Protein AF-A0A4S8X764-F1 (afdb_monomer_lite)

Foldseek 3Di:
DDDDLDADPDDDDDPPDDDDDDDDDDDDDDDDDDDDDDDDDDDDDDDDDDDDDDDDDDDDDDDDDDDPDDDDPPPCPPDPDLPFDDQPNDTDRPQFWDFADAPVGGDTAGQALQRHFYDAQSHTHHPQFWDHPRHDTDGFAWCQWAKWWWAKDHVVDPLHRFTWEDAPQFIFRHDFFAADDDVVNPDPQVVAQRGFMDTGFWFTLAQAVVGKTWFAAPLFTIGIDDGPDPDDPRGDGGTAAIHGDQHFGAGHVRFFKKWAFDQPVPHPHTTTTIGGPDPPHDDDPRITTITIGIGGDPDRHNGNDTD

InterPro domains:
  IPR018909 Endo-1,3(4)-beta-glucanase 1, carbohydrate binding [PF10645] (86-136)
  IPR052820 PhiA domain-containing protein [PTHR42047] (107-307)

Structure (mmCIF, N/CA/C/O backbone):
data_AF-A0A4S8X764-F1
#
_entry.id   AF-A0A4S8X764-F1
#
loop_
_atom_site.group_PDB
_atom_site.id
_atom_site.type_symbol
_atom_site.label_atom_id
_atom_site.label_alt_id
_atom_site.label_comp_id
_atom_site.label_asym_id
_atom_site.label_entity_id
_atom_site.label_seq_id
_atom_site.pdbx_PDB_ins_code
_atom_site.Cartn_x
_atom_site.Cartn_y
_atom_site.Cartn_z
_atom_site.occupancy
_atom_site.B_iso_or_equiv
_atom_site.auth_seq_id
_atom_site.auth_comp_id
_atom_site.auth_asym_id
_atom_site.auth_atom_id
_atom_site.pdbx_PDB_model_num
ATOM 1 N N . MET A 1 1 ? -23.593 -7.580 34.121 1.00 33.16 1 MET A N 1
ATOM 2 C CA . MET A 1 1 ? -23.385 -8.743 33.229 1.00 33.16 1 MET A CA 1
ATOM 3 C C . MET A 1 1 ? -22.326 -8.365 32.205 1.00 33.16 1 MET A C 1
ATOM 5 O O . MET A 1 1 ? -22.622 -7.593 31.307 1.00 33.16 1 MET A O 1
ATOM 9 N N . ASN A 1 2 ? -21.088 -8.833 32.382 1.00 29.55 2 ASN A N 1
ATOM 10 C CA . ASN A 1 2 ? -19.997 -8.612 31.428 1.00 29.55 2 ASN A CA 1
ATOM 11 C C . ASN A 1 2 ? -20.220 -9.499 30.197 1.00 29.55 2 ASN A C 1
ATOM 13 O O . ASN A 1 2 ? -20.021 -10.709 30.282 1.00 29.55 2 ASN A O 1
ATOM 17 N N . ARG A 1 3 ? -20.620 -8.920 29.061 1.00 29.95 3 ARG A N 1
ATOM 18 C CA . ARG A 1 3 ? -20.448 -9.583 27.763 1.00 29.95 3 ARG A CA 1
ATOM 19 C C . ARG A 1 3 ? -19.049 -9.251 27.267 1.00 29.95 3 ARG A C 1
ATOM 21 O O . ARG A 1 3 ? -18.746 -8.093 27.005 1.00 29.95 3 ARG A O 1
ATOM 28 N N . GLN A 1 4 ? -18.196 -10.266 27.178 1.00 28.42 4 GLN A N 1
ATOM 29 C CA . GLN A 1 4 ? -16.966 -10.151 26.411 1.00 28.42 4 GLN A CA 1
ATOM 30 C C . GLN A 1 4 ? -17.332 -9.911 24.947 1.00 28.42 4 GLN A C 1
ATOM 32 O O . GLN A 1 4 ? -18.064 -10.703 24.353 1.00 28.42 4 GLN A O 1
ATOM 37 N N . VAL A 1 5 ? -16.841 -8.807 24.391 1.00 36.88 5 VAL A N 1
ATOM 38 C CA . VAL A 1 5 ? -16.867 -8.555 22.952 1.00 36.88 5 VAL A CA 1
ATOM 39 C C . VAL A 1 5 ? -15.916 -9.575 22.328 1.00 36.88 5 VAL A C 1
ATOM 41 O O . VAL A 1 5 ? -14.711 -9.544 22.562 1.00 36.88 5 VAL A O 1
ATOM 44 N N . GLN A 1 6 ? -16.483 -10.559 21.635 1.00 25.48 6 GLN A N 1
ATOM 45 C CA . GLN A 1 6 ? -15.731 -11.579 20.914 1.00 25.48 6 GLN A CA 1
ATOM 46 C C . GLN A 1 6 ? -15.164 -10.949 19.641 1.00 25.48 6 GLN A C 1
ATOM 48 O O . GLN A 1 6 ? -15.915 -10.546 18.756 1.00 25.48 6 GLN A O 1
ATOM 53 N N . TYR A 1 7 ? -13.840 -10.880 19.542 1.00 35.03 7 TYR A N 1
ATOM 54 C CA . TYR A 1 7 ? -13.155 -10.528 18.304 1.00 35.03 7 TYR A CA 1
ATOM 55 C C . TYR A 1 7 ? -13.221 -11.727 17.363 1.00 35.03 7 TYR A C 1
ATOM 57 O O . TYR A 1 7 ? -12.560 -12.741 17.590 1.00 35.03 7 TYR A O 1
ATOM 65 N N . LYS A 1 8 ? -14.028 -11.638 16.305 1.00 30.22 8 LYS A N 1
ATOM 66 C CA . LYS A 1 8 ? -14.078 -12.681 15.281 1.00 30.22 8 LYS A CA 1
ATOM 67 C C . LYS A 1 8 ? -13.047 -12.373 14.198 1.00 30.22 8 LYS A C 1
ATOM 69 O O . LYS A 1 8 ? -13.372 -11.791 13.171 1.00 30.22 8 LYS A O 1
ATOM 74 N N . TYR A 1 9 ? -11.805 -12.798 14.417 1.00 32.00 9 TYR A N 1
ATOM 75 C CA . TYR A 1 9 ? -10.917 -13.092 13.292 1.00 32.00 9 TYR A CA 1
ATOM 76 C C . TYR A 1 9 ? -11.450 -14.368 12.637 1.00 32.00 9 TYR A C 1
ATOM 78 O O . TYR A 1 9 ? -11.371 -15.449 13.220 1.00 32.00 9 TYR A O 1
ATOM 86 N N . LEU A 1 10 ? -12.084 -14.243 11.470 1.00 33.16 10 LEU A N 1
ATOM 87 C CA . LEU A 1 10 ? -12.494 -15.411 10.694 1.00 33.16 10 LEU A CA 1
ATOM 88 C C . LEU A 1 10 ? -11.233 -16.099 10.140 1.00 33.16 10 LEU A C 1
ATOM 90 O O . LEU A 1 10 ? -10.465 -15.446 9.431 1.00 33.16 10 LEU A O 1
ATOM 94 N N . PRO A 1 11 ? -10.988 -17.386 10.451 1.00 28.50 11 PRO A N 1
ATOM 95 C CA . PRO A 1 11 ? -9.883 -18.127 9.861 1.00 28.50 11 PRO A CA 1
ATOM 96 C C . PRO A 1 11 ? -10.143 -18.389 8.373 1.00 28.50 11 PRO A C 1
ATOM 98 O O . PRO A 1 11 ? -11.277 -18.618 7.949 1.00 28.50 11 PRO A O 1
ATOM 101 N N . GLN A 1 12 ? -9.062 -18.351 7.596 1.00 39.44 12 GLN A N 1
ATOM 102 C CA . GLN A 1 12 ? -9.033 -18.612 6.161 1.00 39.44 12 GLN A CA 1
ATOM 103 C C . GLN A 1 12 ? -9.556 -20.024 5.846 1.00 39.44 12 GLN A C 1
ATOM 105 O O . GLN A 1 12 ? -9.162 -21.003 6.482 1.00 39.44 12 GLN A O 1
ATOM 110 N N . GLY A 1 13 ? -10.447 -20.130 4.858 1.00 28.47 13 GLY A N 1
ATOM 111 C CA . GLY A 1 13 ? -10.902 -21.411 4.326 1.00 28.47 13 GLY A CA 1
ATOM 112 C C . GLY A 1 13 ? -9.779 -22.113 3.562 1.00 28.47 13 GLY A C 1
ATOM 113 O O . GLY A 1 13 ? -9.248 -21.574 2.596 1.00 28.47 13 GLY A O 1
ATOM 114 N N . ASN A 1 14 ? -9.432 -23.324 3.998 1.00 27.78 14 ASN A N 1
ATOM 115 C CA . ASN A 1 14 ? -8.596 -24.252 3.246 1.00 27.78 14 ASN A CA 1
ATOM 116 C C . ASN A 1 14 ? -9.410 -24.849 2.090 1.00 27.78 14 ASN A C 1
ATOM 118 O O . ASN A 1 14 ? -10.249 -25.718 2.322 1.00 27.78 14 ASN A O 1
ATOM 122 N N . GLU A 1 15 ? -9.111 -24.469 0.851 1.00 32.12 15 GLU A N 1
ATOM 123 C CA . GLU A 1 15 ? -9.525 -25.233 -0.327 1.00 32.12 15 GLU A CA 1
ATOM 124 C C . GLU A 1 15 ? -8.355 -26.101 -0.810 1.00 32.12 15 GLU A C 1
ATOM 126 O O . GLU A 1 15 ? -7.582 -25.734 -1.691 1.00 32.12 15 GLU A O 1
ATOM 131 N N . GLN A 1 16 ? -8.212 -27.286 -0.209 1.00 29.06 16 GLN A N 1
ATOM 132 C CA . GLN A 1 16 ? -7.534 -28.411 -0.855 1.00 29.06 16 GLN A CA 1
ATOM 133 C C . GLN A 1 16 ? -8.592 -29.270 -1.551 1.00 29.06 16 GLN A C 1
ATOM 135 O O . GLN A 1 16 ? -9.254 -30.094 -0.927 1.00 29.06 16 GLN A O 1
ATOM 140 N N . GLY A 1 17 ? -8.738 -29.071 -2.859 1.00 26.27 17 GLY A N 1
ATOM 141 C CA . GLY A 1 17 ? -9.567 -29.886 -3.745 1.00 26.27 17 GLY A CA 1
ATOM 142 C C . GLY A 1 17 ? -8.741 -30.459 -4.893 1.00 26.27 17 GLY A C 1
ATOM 143 O O . GLY A 1 17 ? -8.963 -30.114 -6.048 1.00 26.27 17 GLY A O 1
ATOM 144 N N . ALA A 1 18 ? -7.760 -31.313 -4.588 1.00 28.55 18 ALA A N 1
ATOM 145 C CA . ALA A 1 18 ? -7.039 -32.075 -5.605 1.00 28.55 18 ALA A CA 1
ATOM 146 C C . ALA A 1 18 ? -7.884 -33.284 -6.048 1.00 28.55 18 ALA A C 1
ATOM 148 O O . ALA A 1 18 ? -8.126 -34.211 -5.273 1.00 28.55 18 ALA A O 1
ATOM 149 N N . SER A 1 19 ? -8.328 -33.273 -7.307 1.00 29.59 19 SER A N 1
ATOM 150 C CA . SER A 1 19 ? -8.981 -34.417 -7.948 1.00 29.59 19 SER A CA 1
ATOM 151 C C . SER A 1 19 ? -7.968 -35.506 -8.314 1.00 29.59 19 SER A C 1
ATOM 153 O O . SER A 1 19 ? -6.936 -35.248 -8.930 1.00 29.59 19 SER A O 1
ATOM 155 N N . ARG A 1 20 ? -8.312 -36.740 -7.928 1.00 25.67 20 ARG A N 1
ATOM 156 C CA . ARG A 1 20 ? -7.667 -38.019 -8.260 1.00 25.67 20 ARG A CA 1
ATOM 157 C C . ARG A 1 20 ? -7.564 -38.253 -9.769 1.00 25.67 20 ARG A C 1
ATOM 159 O O . ARG A 1 20 ? -8.578 -38.199 -10.455 1.00 25.67 20 ARG A O 1
ATOM 166 N N . LEU A 1 21 ? -6.402 -38.735 -10.212 1.00 27.27 21 LEU A N 1
ATOM 167 C CA . LEU A 1 21 ? -6.263 -39.650 -11.347 1.00 27.27 21 LEU A CA 1
ATOM 168 C C . LEU A 1 21 ? -5.257 -40.756 -10.988 1.00 27.27 21 LEU A C 1
ATOM 170 O O . LEU A 1 21 ? -4.234 -40.522 -10.351 1.00 27.27 21 LEU A O 1
ATOM 174 N N . THR A 1 22 ? -5.639 -41.979 -11.329 1.00 26.42 22 THR A N 1
ATOM 175 C CA . THR A 1 22 ? -5.057 -43.276 -10.963 1.00 26.42 22 THR A CA 1
ATOM 176 C C . THR A 1 22 ? -4.036 -43.777 -11.989 1.00 26.42 22 THR A C 1
ATOM 178 O O . THR A 1 22 ? -4.332 -43.710 -13.178 1.00 26.42 22 THR A O 1
ATOM 181 N N . SER A 1 23 ? -2.961 -44.451 -11.560 1.00 29.12 23 SER A N 1
ATOM 182 C CA . SER A 1 23 ? -2.416 -45.631 -12.265 1.00 29.12 23 SER A CA 1
ATOM 183 C C . SER A 1 23 ? -1.581 -46.525 -11.332 1.00 29.12 23 SER A C 1
ATOM 185 O O . SER A 1 23 ? -1.021 -46.062 -10.344 1.00 29.12 23 SER A O 1
ATOM 187 N N . GLN A 1 24 ? -1.573 -47.823 -11.641 1.00 26.89 24 GLN A N 1
ATOM 188 C CA . GLN A 1 24 ? -1.127 -48.965 -10.833 1.00 26.89 24 GLN A CA 1
ATOM 189 C C . GLN A 1 24 ? 0.321 -49.428 -11.119 1.00 26.89 24 GLN A C 1
ATOM 191 O O . GLN A 1 24 ? 0.861 -49.112 -12.174 1.00 26.89 24 GLN A O 1
ATOM 196 N N . GLY A 1 25 ? 0.840 -50.296 -10.228 1.00 25.12 25 GLY A N 1
ATOM 197 C CA . GLY A 1 25 ? 1.983 -51.223 -10.408 1.00 25.12 25 GLY A CA 1
ATOM 198 C C . GLY A 1 25 ? 3.196 -50.845 -9.538 1.00 25.12 25 GLY A C 1
ATOM 199 O O . GLY A 1 25 ? 3.575 -49.688 -9.549 1.00 25.12 25 GLY A O 1
ATOM 200 N N . GLU A 1 26 ? 3.853 -51.675 -8.716 1.00 28.41 26 GLU A N 1
ATOM 201 C CA . GLU A 1 26 ? 4.013 -53.136 -8.650 1.00 28.41 26 GLU A CA 1
ATOM 202 C C . GLU A 1 26 ? 4.506 -53.614 -7.248 1.00 28.41 26 GLU A C 1
ATOM 204 O O . GLU A 1 26 ? 4.779 -52.827 -6.346 1.00 28.41 26 GLU A O 1
ATOM 209 N N . ARG A 1 27 ? 4.562 -54.948 -7.112 1.00 27.62 27 ARG A N 1
ATOM 210 C CA . ARG A 1 27 ? 4.797 -55.891 -5.987 1.00 27.62 27 ARG A CA 1
ATOM 211 C C . ARG A 1 27 ? 5.924 -55.647 -4.949 1.00 27.62 27 ARG A C 1
ATOM 213 O O . ARG A 1 27 ? 7.013 -55.192 -5.265 1.00 27.62 27 ARG A O 1
ATOM 220 N N . SER A 1 28 ? 5.647 -56.140 -3.729 1.00 28.53 28 SER A N 1
ATOM 221 C CA . SER A 1 28 ? 6.510 -56.416 -2.541 1.00 28.53 28 SER A CA 1
ATOM 222 C C . SER A 1 28 ? 7.416 -57.679 -2.716 1.00 28.53 28 SER A C 1
ATOM 224 O O . SER A 1 28 ? 7.258 -58.302 -3.770 1.00 28.53 28 SER A O 1
ATOM 226 N N . PRO A 1 29 ? 8.283 -58.164 -1.762 1.00 38.34 29 PRO A N 1
ATOM 227 C CA . PRO A 1 29 ? 8.133 -58.241 -0.280 1.00 38.34 29 PRO A CA 1
ATOM 228 C C . PRO A 1 29 ? 9.477 -58.114 0.535 1.00 38.34 29 PRO A C 1
ATOM 230 O O . PRO A 1 29 ? 10.384 -57.440 0.061 1.00 38.34 29 PRO A O 1
ATOM 233 N N . PRO A 1 30 ? 9.632 -58.657 1.772 1.00 42.47 30 PRO A N 1
ATOM 234 C CA . PRO A 1 30 ? 9.340 -57.974 3.041 1.00 42.47 30 PRO A CA 1
ATOM 235 C C . PRO A 1 30 ? 10.564 -57.863 3.983 1.00 42.47 30 PRO A C 1
ATOM 237 O O . PRO A 1 30 ? 11.446 -58.712 3.954 1.00 42.47 30 PRO A O 1
ATOM 240 N N . PHE A 1 31 ? 10.574 -56.907 4.920 1.00 29.25 31 PHE A N 1
ATOM 241 C CA . PHE A 1 31 ? 11.380 -57.034 6.144 1.00 29.25 31 PHE A CA 1
ATOM 242 C C . PHE A 1 31 ? 10.672 -56.408 7.350 1.00 29.25 31 PHE A C 1
ATOM 244 O O . PHE A 1 31 ? 10.121 -55.312 7.288 1.00 29.25 31 PHE A O 1
ATOM 251 N N . SER A 1 32 ? 10.662 -57.179 8.433 1.00 30.98 32 SER A N 1
ATOM 252 C CA . SER A 1 32 ? 10.022 -56.925 9.719 1.00 30.98 32 SER A CA 1
ATOM 253 C C . SER A 1 32 ? 11.036 -56.365 10.713 1.00 30.98 32 SER A C 1
ATOM 255 O O . SER A 1 32 ? 12.076 -56.991 10.891 1.00 30.98 32 SER A O 1
ATOM 257 N N . SER A 1 33 ? 10.682 -55.292 11.428 1.00 32.50 33 SER A N 1
ATOM 258 C CA . SER A 1 33 ? 10.933 -55.144 12.876 1.00 32.50 33 SER A CA 1
ATOM 259 C C . SER A 1 33 ? 10.389 -53.810 13.407 1.00 32.50 33 SER A C 1
ATOM 261 O O . SER A 1 33 ? 10.732 -52.746 12.897 1.00 32.50 33 SER A O 1
ATOM 263 N N . HIS A 1 34 ? 9.561 -53.885 14.454 1.00 36.41 34 HIS A N 1
ATOM 264 C CA . HIS A 1 34 ? 9.154 -52.780 15.336 1.00 36.41 34 HIS A CA 1
ATOM 265 C C . HIS A 1 34 ? 10.347 -51.987 15.904 1.00 36.41 34 HIS A C 1
ATOM 267 O O . HIS A 1 34 ? 11.427 -52.552 16.085 1.00 36.41 34 HIS A O 1
ATOM 273 N N . PRO A 1 35 ? 10.116 -50.730 16.332 1.00 38.69 35 PRO A N 1
ATOM 274 C CA . PRO A 1 35 ? 10.169 -50.518 17.778 1.00 38.69 35 PRO A CA 1
ATOM 275 C C . PRO A 1 35 ? 9.087 -49.594 18.365 1.00 38.69 35 PRO A C 1
ATOM 277 O O . PRO A 1 35 ? 8.490 -48.730 17.732 1.00 38.69 35 PRO A O 1
ATOM 280 N N . THR A 1 36 ? 8.895 -49.863 19.647 1.00 32.78 36 THR A N 1
ATOM 281 C CA . THR A 1 36 ? 8.034 -49.321 20.698 1.00 32.78 36 THR A CA 1
ATOM 282 C C . THR A 1 36 ? 8.171 -47.825 21.004 1.00 32.78 36 THR A C 1
ATOM 284 O O . THR A 1 36 ? 9.272 -47.290 21.102 1.00 32.78 36 THR A O 1
ATOM 287 N N . HIS A 1 37 ? 7.027 -47.206 21.319 1.00 38.22 37 HIS A N 1
ATOM 288 C CA . HIS A 1 37 ? 6.899 -45.954 22.070 1.00 38.22 37 HIS A CA 1
ATOM 289 C C . HIS A 1 37 ? 7.626 -46.028 23.424 1.00 38.22 37 HIS A C 1
ATOM 291 O O . HIS A 1 37 ? 7.292 -46.872 24.255 1.00 38.22 37 HIS A O 1
ATOM 297 N N . GLN A 1 38 ? 8.529 -45.084 23.701 1.00 32.44 38 GLN A N 1
ATOM 298 C CA . GLN A 1 38 ? 8.963 -44.782 25.066 1.00 32.44 38 GLN A CA 1
ATOM 299 C C . GLN A 1 38 ? 8.336 -43.465 25.535 1.00 32.44 38 GLN A C 1
ATOM 301 O O . GLN A 1 38 ? 8.542 -42.405 24.950 1.00 32.44 38 GLN A O 1
ATOM 306 N N . ARG A 1 39 ? 7.535 -43.568 26.604 1.00 38.34 39 ARG A N 1
ATOM 307 C CA . ARG A 1 39 ? 7.126 -42.451 27.461 1.00 38.34 39 ARG A CA 1
ATOM 308 C C . ARG A 1 39 ? 8.324 -42.039 28.304 1.00 38.34 39 ARG A C 1
ATOM 310 O O . ARG A 1 39 ? 8.802 -42.839 29.105 1.00 38.34 39 ARG A O 1
ATOM 317 N N . THR A 1 40 ? 8.748 -40.791 28.187 1.00 34.06 40 THR A N 1
ATOM 318 C CA . THR A 1 40 ? 9.711 -40.202 29.118 1.00 34.06 40 THR A CA 1
ATOM 319 C C . THR A 1 40 ? 8.940 -39.553 30.263 1.00 34.06 40 THR A C 1
ATOM 321 O O . THR A 1 40 ? 8.285 -38.527 30.088 1.00 34.06 40 THR A O 1
ATOM 324 N N . SER A 1 41 ? 8.977 -40.188 31.431 1.00 35.53 41 SER A N 1
ATOM 325 C CA . SER A 1 41 ? 8.462 -39.647 32.689 1.00 35.53 41 SER A CA 1
ATOM 326 C C . SER A 1 41 ? 9.479 -38.659 33.265 1.00 35.53 41 SER A C 1
ATOM 328 O O . SER A 1 41 ? 10.625 -39.029 33.509 1.00 35.53 41 SER A O 1
ATOM 330 N N . ILE A 1 42 ? 9.069 -37.409 33.485 1.00 36.34 42 ILE A N 1
ATOM 331 C CA . ILE A 1 42 ? 9.881 -36.393 34.166 1.00 36.34 42 ILE A CA 1
ATOM 332 C C . ILE A 1 42 ? 9.800 -36.648 35.676 1.00 36.34 42 ILE A C 1
ATOM 334 O O . ILE A 1 42 ? 8.724 -36.598 36.269 1.00 36.34 42 ILE A O 1
ATOM 338 N N . ILE A 1 43 ? 10.949 -36.940 36.284 1.00 36.81 43 ILE A N 1
ATOM 339 C CA . ILE A 1 43 ? 11.131 -37.079 37.731 1.00 36.81 43 ILE A CA 1
ATOM 340 C C . ILE A 1 43 ? 11.391 -35.681 38.305 1.00 36.81 43 ILE A C 1
ATOM 342 O O . ILE A 1 43 ? 12.322 -35.002 37.877 1.00 36.81 43 ILE A O 1
ATOM 346 N N . ILE A 1 44 ? 10.575 -35.255 39.271 1.00 41.44 44 ILE A N 1
ATOM 347 C CA . ILE A 1 44 ? 10.765 -34.020 40.046 1.00 41.44 44 ILE A CA 1
ATOM 348 C C . ILE A 1 44 ? 11.622 -34.357 41.276 1.00 41.44 44 ILE A C 1
ATOM 350 O O . ILE A 1 44 ? 11.158 -35.130 42.117 1.00 41.44 44 ILE A O 1
ATOM 354 N N . PRO A 1 45 ? 12.831 -33.792 41.447 1.00 37.44 45 PRO A N 1
ATOM 355 C CA . PRO A 1 45 ? 13.526 -33.860 42.722 1.00 37.44 45 PRO A CA 1
ATOM 356 C C . PRO A 1 45 ? 13.022 -32.756 43.664 1.00 37.44 45 PRO A C 1
ATOM 358 O O . PRO A 1 45 ? 13.194 -31.562 43.425 1.00 37.44 45 PRO A O 1
ATOM 361 N N . THR A 1 46 ? 12.403 -33.175 44.764 1.00 42.66 46 THR A N 1
ATOM 362 C CA . THR A 1 46 ? 12.124 -32.355 45.946 1.00 42.66 46 THR A CA 1
ATOM 363 C C . THR A 1 46 ? 13.368 -32.271 46.830 1.00 42.66 46 THR A C 1
ATOM 365 O O . THR A 1 46 ? 13.817 -33.304 47.322 1.00 42.66 46 THR A O 1
ATOM 368 N N . ASN A 1 47 ? 13.893 -31.060 47.044 1.00 39.75 47 ASN A N 1
ATOM 369 C CA . ASN A 1 47 ? 14.415 -30.521 48.315 1.00 39.75 47 ASN A CA 1
ATOM 370 C C . ASN A 1 47 ? 15.529 -29.501 48.070 1.00 39.75 47 ASN A C 1
ATOM 372 O O . ASN A 1 47 ? 16.689 -29.872 47.910 1.00 39.75 47 ASN A O 1
ATOM 376 N N . THR A 1 48 ? 15.193 -28.218 48.214 1.00 42.53 48 THR A N 1
ATOM 377 C CA . THR A 1 48 ? 16.177 -27.216 48.632 1.00 42.53 48 THR A CA 1
ATOM 378 C C . THR A 1 48 ? 15.507 -26.241 49.592 1.00 42.53 48 THR A C 1
ATOM 380 O O . THR A 1 48 ? 14.704 -25.396 49.208 1.00 42.53 48 THR A O 1
ATOM 383 N N . THR A 1 49 ? 15.826 -26.385 50.874 1.00 42.19 49 THR A N 1
ATOM 384 C CA . THR A 1 49 ? 15.540 -25.418 51.937 1.00 42.19 49 THR A CA 1
ATOM 385 C C . THR A 1 49 ? 16.177 -24.065 51.608 1.00 42.19 49 THR A C 1
ATOM 387 O O . THR A 1 49 ? 17.404 -23.949 51.612 1.00 42.19 49 THR A O 1
ATOM 390 N N . MET A 1 50 ? 15.361 -23.035 51.360 1.00 40.16 50 MET A N 1
ATOM 391 C CA . MET A 1 50 ? 15.816 -21.642 51.307 1.00 40.16 50 MET A CA 1
ATOM 392 C C . MET A 1 50 ? 16.084 -21.134 52.727 1.00 40.16 50 MET A C 1
ATOM 394 O O . MET A 1 50 ? 15.172 -21.035 53.546 1.00 40.16 50 MET A O 1
ATOM 398 N N . LYS A 1 51 ? 17.344 -20.798 53.019 1.00 36.03 51 LYS A N 1
ATOM 399 C CA . LYS A 1 51 ? 17.721 -20.032 54.211 1.00 36.03 51 LYS A CA 1
ATOM 400 C C . LYS A 1 51 ? 17.515 -18.545 53.916 1.00 36.03 51 LYS A C 1
ATOM 402 O O . LYS A 1 51 ? 18.143 -18.002 53.015 1.00 36.03 51 LYS A O 1
ATOM 407 N N . SER A 1 52 ? 16.622 -17.914 54.673 1.00 38.84 52 SER A N 1
ATOM 408 C CA . SER A 1 52 ? 16.394 -16.468 54.663 1.00 38.84 52 SER A CA 1
ATOM 409 C C . SER A 1 52 ? 17.515 -15.777 55.440 1.00 38.84 52 SER A C 1
ATOM 411 O O . SER A 1 52 ? 17.579 -15.902 56.662 1.00 38.84 52 SER A O 1
ATOM 413 N N . THR A 1 53 ? 18.395 -15.061 54.741 1.00 39.69 53 THR A N 1
ATOM 414 C CA . THR A 1 53 ? 19.422 -14.212 55.359 1.00 39.69 53 THR A CA 1
ATOM 415 C C . THR A 1 53 ? 18.908 -12.779 55.404 1.00 39.69 53 THR A C 1
ATOM 417 O O . THR A 1 53 ? 18.840 -12.090 54.389 1.00 39.69 53 THR A O 1
ATOM 420 N N . THR A 1 54 ? 18.513 -12.345 56.594 1.00 40.09 54 THR A N 1
ATOM 421 C CA . THR A 1 54 ? 18.107 -10.975 56.910 1.00 40.09 54 THR A CA 1
ATOM 422 C C . THR A 1 54 ? 19.350 -10.082 56.939 1.00 40.09 54 THR A C 1
ATOM 424 O O . THR A 1 54 ? 20.252 -10.318 57.741 1.00 40.09 54 THR A O 1
ATOM 427 N N . TYR A 1 55 ? 19.412 -9.058 56.086 1.00 37.34 55 TYR A N 1
ATOM 428 C CA . TYR A 1 55 ? 20.440 -8.017 56.168 1.00 37.34 55 TYR A CA 1
ATOM 429 C C . TYR A 1 55 ? 19.892 -6.815 56.940 1.00 37.34 55 TYR A C 1
ATOM 431 O O . TYR A 1 55 ? 18.966 -6.140 56.493 1.00 37.34 55 TYR A O 1
ATOM 439 N N . SER A 1 56 ? 20.470 -6.563 58.112 1.00 40.62 56 SER A N 1
ATOM 440 C CA . SER A 1 56 ? 20.221 -5.373 58.925 1.00 40.62 56 SER A CA 1
ATOM 441 C C . SER A 1 56 ? 20.940 -4.168 58.315 1.00 40.62 56 SER A C 1
ATOM 443 O O . SER A 1 56 ? 22.164 -4.172 58.199 1.00 40.62 56 SER A O 1
ATOM 445 N N . LEU A 1 57 ? 20.193 -3.124 57.951 1.00 40.31 57 LEU A N 1
ATOM 446 C CA . LEU A 1 57 ? 20.743 -1.809 57.618 1.00 40.31 57 LEU A CA 1
ATOM 447 C C . LEU A 1 57 ? 20.778 -0.951 58.883 1.00 40.31 57 LEU A C 1
ATOM 449 O O . LEU A 1 57 ? 19.746 -0.473 59.349 1.00 40.31 57 LEU A O 1
ATOM 453 N N . THR A 1 58 ? 21.974 -0.730 59.420 1.00 43.88 58 THR A N 1
ATOM 454 C CA . THR A 1 58 ? 22.213 0.299 60.433 1.00 43.88 58 THR A CA 1
ATOM 455 C C . THR A 1 58 ? 23.314 1.248 59.987 1.00 43.88 58 THR A C 1
ATOM 457 O O . THR A 1 58 ? 24.399 0.812 59.618 1.00 43.88 58 THR A O 1
ATOM 460 N N . ALA A 1 59 ? 23.000 2.533 60.160 1.00 42.56 59 ALA A N 1
ATOM 461 C CA . ALA A 1 59 ? 23.887 3.680 60.324 1.00 42.56 59 ALA A CA 1
ATOM 462 C C . ALA A 1 59 ? 24.605 4.233 59.080 1.00 42.56 59 ALA A C 1
ATOM 464 O O . ALA A 1 59 ? 25.711 3.831 58.749 1.00 42.56 59 ALA A O 1
ATOM 465 N N . LEU A 1 60 ? 24.039 5.310 58.525 1.00 44.62 60 LEU A N 1
ATOM 466 C CA . LEU A 1 60 ? 24.815 6.490 58.136 1.00 44.62 60 LEU A CA 1
ATOM 467 C C . LEU A 1 60 ? 23.995 7.737 58.516 1.00 44.62 60 LEU A C 1
ATOM 469 O O . LEU A 1 60 ? 23.091 8.152 57.798 1.00 44.62 60 LEU A O 1
ATOM 473 N N . ALA A 1 61 ? 24.267 8.291 59.696 1.00 46.06 61 ALA A N 1
ATOM 474 C CA . ALA A 1 61 ? 23.792 9.610 60.099 1.00 46.06 61 ALA A CA 1
ATOM 475 C C . ALA A 1 61 ? 24.969 10.579 59.952 1.00 46.06 61 ALA A C 1
ATOM 477 O O . ALA A 1 61 ? 25.983 10.423 60.630 1.00 46.06 61 ALA A O 1
ATOM 478 N N . GLY A 1 62 ? 24.853 11.555 59.053 1.00 46.09 62 GLY A N 1
ATOM 479 C CA . GLY A 1 62 ? 25.889 12.561 58.860 1.00 46.09 62 GLY A CA 1
ATOM 480 C C . GLY A 1 62 ? 25.461 13.674 57.908 1.00 46.09 62 GLY A C 1
ATOM 481 O O . GLY A 1 62 ? 25.222 13.415 56.737 1.00 46.09 62 GLY A O 1
ATOM 482 N N . LEU A 1 63 ? 25.456 14.897 58.451 1.00 41.91 63 LEU A N 1
ATOM 483 C CA . LEU A 1 63 ? 25.395 16.216 57.802 1.00 41.91 63 LEU A CA 1
ATOM 484 C C . LEU A 1 63 ? 24.016 16.724 57.333 1.00 41.91 63 LEU A C 1
ATOM 486 O O . LEU A 1 63 ? 23.630 16.619 56.174 1.00 41.91 63 LEU A O 1
ATOM 490 N N . LEU A 1 64 ? 23.329 17.412 58.253 1.00 43.59 64 LEU A N 1
ATOM 491 C CA . LEU A 1 64 ? 22.323 18.432 57.943 1.00 43.59 64 LEU A CA 1
ATOM 492 C C . LEU A 1 64 ? 23.033 19.734 57.533 1.00 43.59 64 LEU A C 1
ATOM 494 O O . LEU A 1 64 ? 23.569 20.441 58.385 1.00 43.59 64 LEU A O 1
ATOM 498 N N . ALA A 1 65 ? 23.003 20.064 56.243 1.00 50.28 65 ALA A N 1
ATOM 499 C CA . ALA A 1 65 ? 23.229 21.422 55.756 1.00 50.28 65 ALA A CA 1
ATOM 500 C C . ALA A 1 65 ? 21.865 22.051 55.425 1.00 50.28 65 ALA A C 1
ATOM 502 O O . ALA A 1 65 ? 21.143 21.572 54.553 1.00 50.28 65 ALA A O 1
ATOM 503 N N . LEU A 1 66 ? 21.496 23.110 56.148 1.00 54.19 66 LEU A N 1
ATOM 504 C CA . LEU A 1 66 ? 20.295 23.911 55.900 1.00 54.19 66 LEU A CA 1
ATOM 505 C C . LEU A 1 66 ? 20.525 24.822 54.686 1.00 54.19 66 LEU A C 1
ATOM 507 O O . LEU A 1 66 ? 20.897 25.985 54.827 1.00 54.19 66 LEU A O 1
ATOM 511 N N . THR A 1 67 ? 20.296 24.304 53.482 1.00 51.03 67 THR A N 1
ATOM 512 C CA . THR A 1 67 ? 20.102 25.134 52.288 1.00 51.03 67 THR A CA 1
ATOM 513 C C . THR A 1 67 ? 18.608 25.379 52.113 1.00 51.03 67 THR A C 1
ATOM 515 O O . THR A 1 67 ? 17.861 24.461 51.780 1.00 51.03 67 THR A O 1
ATOM 518 N N . HIS A 1 68 ? 18.160 26.613 52.348 1.00 55.56 68 HIS A N 1
ATOM 519 C CA . HIS A 1 68 ? 16.804 27.043 52.014 1.00 55.56 68 HIS A CA 1
ATOM 520 C C . HIS A 1 68 ? 16.667 27.086 50.487 1.00 55.56 68 HIS A C 1
ATOM 522 O O . HIS A 1 68 ? 17.012 28.080 49.853 1.00 55.56 68 HIS A O 1
ATOM 528 N N . ALA A 1 69 ? 16.204 25.988 49.891 1.00 54.78 69 ALA A N 1
ATOM 529 C CA . ALA A 1 69 ? 15.773 25.976 48.503 1.00 54.78 69 ALA A CA 1
ATOM 530 C C . ALA A 1 69 ? 14.439 26.728 48.417 1.00 54.78 69 ALA A C 1
ATOM 532 O O . ALA A 1 69 ? 13.424 26.279 48.950 1.00 54.78 69 ALA A O 1
ATOM 533 N N . THR A 1 70 ? 14.443 27.894 47.778 1.00 65.81 70 THR A N 1
ATOM 534 C CA . THR A 1 70 ? 13.212 28.569 47.374 1.00 65.81 70 THR A CA 1
ATOM 535 C C . THR A 1 70 ? 12.545 27.723 46.284 1.00 65.81 70 THR A C 1
ATOM 537 O O . THR A 1 70 ? 13.185 27.428 45.271 1.00 65.81 70 THR A O 1
ATOM 540 N N . PRO A 1 71 ? 11.286 27.282 46.457 1.00 56.97 71 PRO A N 1
ATOM 541 C CA . PRO A 1 71 ? 10.592 26.574 45.395 1.00 56.97 71 PRO A CA 1
ATOM 542 C C . PRO A 1 71 ? 10.362 27.549 44.239 1.00 56.97 71 PRO A C 1
ATOM 544 O O . PRO A 1 71 ? 9.636 28.536 44.370 1.00 56.97 71 PRO A O 1
ATOM 547 N N . LEU A 1 72 ? 11.005 27.277 43.102 1.00 56.50 72 LEU A N 1
ATOM 548 C CA . LEU A 1 72 ? 10.599 27.851 41.826 1.00 56.50 72 LEU A CA 1
ATOM 549 C C . LEU A 1 72 ? 9.130 27.467 41.592 1.00 56.50 72 LEU A C 1
ATOM 551 O O . LEU A 1 72 ? 8.755 26.330 41.899 1.00 56.50 72 LEU A O 1
ATOM 555 N N . PRO A 1 73 ? 8.288 28.375 41.071 1.00 55.59 73 PRO A N 1
ATOM 556 C CA . PRO A 1 73 ? 6.921 28.026 40.732 1.00 55.59 73 PRO A CA 1
ATOM 557 C C . PRO A 1 73 ? 6.965 26.862 39.744 1.00 55.59 73 PRO A C 1
ATOM 559 O O . PRO A 1 73 ? 7.522 26.980 38.652 1.00 55.59 73 PRO A O 1
ATOM 562 N N . ALA A 1 74 ? 6.408 25.722 40.152 1.00 62.25 74 ALA A N 1
ATOM 563 C CA . ALA A 1 74 ? 6.131 24.636 39.237 1.00 62.25 74 ALA A CA 1
ATOM 564 C C . ALA A 1 74 ? 5.201 25.210 38.167 1.00 62.25 74 ALA A C 1
ATOM 566 O O . ALA A 1 74 ? 4.034 25.499 38.435 1.00 62.25 74 ALA A O 1
ATOM 567 N N . VAL A 1 75 ? 5.731 25.427 36.965 1.00 51.34 75 VAL A N 1
ATOM 568 C CA . VAL A 1 75 ? 4.893 25.605 35.787 1.00 51.34 75 VAL A CA 1
ATOM 569 C C . VAL A 1 75 ? 4.210 24.261 35.607 1.00 51.34 75 VAL A C 1
ATOM 571 O O . VAL A 1 75 ? 4.784 23.315 35.073 1.00 51.34 75 VAL A O 1
ATOM 574 N N . VAL A 1 76 ? 2.996 24.160 36.144 1.00 49.44 76 VAL A N 1
ATOM 575 C CA . VAL A 1 76 ? 2.065 23.093 35.816 1.00 49.44 76 VAL A CA 1
ATOM 576 C C . VAL A 1 76 ? 1.711 23.325 34.355 1.00 49.44 76 VAL A C 1
ATOM 578 O O . VAL A 1 76 ? 0.762 24.033 34.030 1.00 49.44 76 VAL A O 1
ATOM 581 N N . VAL A 1 77 ? 2.527 22.785 33.451 1.00 53.47 77 VAL A N 1
ATOM 582 C CA . VAL A 1 77 ? 2.049 22.493 32.108 1.00 53.47 77 VAL A CA 1
ATOM 583 C C . VAL A 1 77 ? 0.993 21.429 32.341 1.00 53.47 77 VAL A C 1
ATOM 585 O O . VAL A 1 77 ? 1.321 20.283 32.653 1.00 53.47 77 VAL A O 1
ATOM 588 N N . ALA A 1 78 ? -0.275 21.841 32.326 1.00 48.53 78 ALA A N 1
ATOM 589 C CA . ALA A 1 78 ? -1.376 20.899 32.318 1.00 48.53 78 ALA A CA 1
ATOM 590 C C . ALA A 1 78 ? -1.066 19.886 31.206 1.00 48.53 78 ALA A C 1
ATOM 592 O O . ALA A 1 78 ? -0.779 20.322 30.084 1.00 48.53 78 ALA A O 1
ATOM 593 N N . PRO A 1 79 ? -1.044 18.569 31.488 1.00 51.81 79 PRO A N 1
ATOM 594 C CA . PRO A 1 79 ? -1.013 17.601 30.406 1.00 51.81 79 PRO A CA 1
ATOM 595 C C . PRO A 1 79 ? -2.174 17.981 29.492 1.00 51.81 79 PRO A C 1
ATOM 597 O O . PRO A 1 79 ? -3.283 18.191 29.984 1.00 51.81 79 PRO A O 1
ATOM 600 N N . THR A 1 80 ? -1.905 18.181 28.201 1.00 54.25 80 THR A N 1
ATOM 601 C CA . THR A 1 80 ? -2.961 18.350 27.203 1.00 54.25 80 THR A CA 1
ATOM 602 C C . THR A 1 80 ? -3.944 17.222 27.434 1.00 54.25 80 THR A C 1
ATOM 604 O O . THR A 1 80 ? -3.582 16.054 27.293 1.00 54.25 80 THR A O 1
ATOM 607 N N . ASP A 1 81 ? -5.114 17.602 27.933 1.00 52.69 81 ASP A N 1
ATOM 608 C CA . ASP A 1 81 ? -6.118 16.703 28.463 1.00 52.69 81 ASP A CA 1
ATOM 609 C C . ASP A 1 81 ? -6.387 15.638 27.401 1.00 52.69 81 ASP A C 1
ATOM 611 O O . ASP A 1 81 ? -6.820 15.952 26.288 1.00 52.69 81 ASP A O 1
ATOM 615 N N . LEU A 1 82 ? -6.074 14.379 27.719 1.00 62.72 82 LEU A N 1
ATOM 616 C CA . LEU A 1 82 ? -6.636 13.233 27.017 1.00 62.72 82 LEU A CA 1
ATOM 617 C C . LEU A 1 82 ? -8.128 13.270 27.335 1.00 62.72 82 LEU A C 1
ATOM 619 O O . LEU A 1 82 ? -8.594 12.533 28.201 1.00 62.72 82 LEU A O 1
ATOM 623 N N . ALA A 1 83 ? -8.846 14.189 26.687 1.00 84.31 83 ALA A N 1
ATOM 624 C CA . ALA A 1 83 ? -10.237 14.479 26.953 1.00 84.31 83 ALA A CA 1
ATOM 625 C C . ALA A 1 83 ? -11.035 13.237 26.572 1.00 84.31 83 ALA A C 1
ATOM 627 O O . ALA A 1 83 ? -11.399 13.026 25.408 1.00 84.31 83 ALA A O 1
ATOM 628 N N . LEU A 1 84 ? -11.231 12.370 27.566 1.00 89.38 84 LEU A N 1
ATOM 629 C CA . LEU A 1 84 ? -12.011 11.162 27.422 1.00 89.38 84 LEU A CA 1
ATOM 630 C C . LEU A 1 84 ? -13.394 11.572 26.926 1.00 89.38 84 LEU A C 1
ATOM 632 O O . LEU A 1 84 ? -13.988 12.540 27.402 1.00 89.38 84 LEU A O 1
ATOM 636 N N . ARG A 1 85 ? -13.909 10.832 25.951 1.00 90.62 85 ARG A N 1
ATOM 637 C CA . ARG A 1 85 ? -15.253 11.044 25.410 1.00 90.62 85 ARG A CA 1
ATOM 638 C C . ARG A 1 85 ? -16.180 9.946 25.894 1.00 90.62 85 ARG A C 1
ATOM 640 O O . ARG A 1 85 ? -15.719 8.870 26.265 1.00 90.62 85 ARG A O 1
ATOM 647 N N . GLN A 1 86 ? -17.482 10.212 25.884 1.00 90.31 86 GLN A N 1
ATOM 648 C CA . GLN A 1 86 ? -18.492 9.204 26.194 1.00 90.31 86 GLN A CA 1
ATOM 649 C C . GLN A 1 86 ? -19.084 8.589 24.931 1.00 90.31 86 GLN A C 1
ATOM 651 O O . GLN A 1 86 ? -19.381 9.282 23.960 1.00 90.31 86 GLN A O 1
ATOM 656 N N . CYS A 1 87 ? -19.293 7.280 24.983 1.00 89.50 87 CYS A N 1
ATOM 657 C CA . CYS A 1 87 ? -20.030 6.495 24.011 1.00 89.50 87 CYS A CA 1
ATOM 658 C C . CYS A 1 87 ? -21.100 5.700 24.762 1.00 89.50 87 CYS A C 1
ATOM 660 O O . CYS A 1 87 ? -20.814 4.688 25.405 1.00 89.50 87 CYS A O 1
ATOM 662 N N . GLY A 1 88 ? -22.332 6.217 24.783 1.00 86.19 88 GLY A N 1
ATOM 663 C CA . GLY A 1 88 ? -23.338 5.745 25.738 1.00 86.19 88 GLY A CA 1
ATOM 664 C C . GLY A 1 88 ? -22.869 6.001 27.173 1.00 86.19 88 GLY A C 1
ATOM 665 O O . GLY A 1 88 ? -22.599 7.141 27.533 1.00 86.19 88 GLY A O 1
ATOM 666 N N . SER A 1 89 ? -22.742 4.948 27.982 1.00 85.62 89 SER A N 1
ATOM 667 C CA . SER A 1 89 ? -22.246 5.038 29.364 1.00 85.62 89 SER A CA 1
ATOM 668 C C . SER A 1 89 ? -20.737 4.797 29.518 1.00 85.62 89 SER A C 1
ATOM 670 O O . SER A 1 89 ? -20.230 4.852 30.638 1.00 85.62 89 SER A O 1
ATOM 672 N N . GLN A 1 90 ? -20.020 4.498 28.430 1.00 88.56 90 GLN A N 1
ATOM 673 C CA . GLN A 1 90 ? -18.595 4.161 28.464 1.00 88.56 90 GLN A CA 1
ATOM 674 C C . GLN A 1 90 ? -17.736 5.382 28.147 1.00 88.56 90 GLN A C 1
ATOM 676 O O . GLN A 1 90 ? -18.020 6.101 27.191 1.00 88.56 90 GLN A O 1
ATOM 681 N N . TRP A 1 91 ? -16.665 5.588 28.911 1.00 90.94 91 TRP A N 1
ATOM 682 C CA . TRP A 1 91 ? -15.631 6.573 28.591 1.00 90.94 91 TRP A CA 1
ATOM 683 C C . TRP A 1 91 ? -14.538 5.931 27.737 1.00 90.94 91 TRP A C 1
ATOM 685 O O . TRP A 1 91 ? -14.148 4.792 27.992 1.00 90.94 91 TRP A O 1
ATOM 695 N N . TYR A 1 92 ? -14.025 6.649 26.740 1.00 91.81 92 TYR A N 1
ATOM 696 C CA . TYR A 1 92 ? -12.992 6.146 25.836 1.00 91.81 92 TYR A CA 1
ATOM 697 C C . TYR A 1 92 ? -11.978 7.228 25.453 1.00 91.81 92 TYR A C 1
ATOM 699 O O . TYR A 1 92 ? -12.287 8.421 25.470 1.00 91.81 92 TYR A O 1
ATOM 707 N N . ASN A 1 93 ? -10.768 6.794 25.084 1.00 92.56 93 ASN A N 1
ATOM 708 C CA . ASN A 1 93 ? -9.750 7.652 24.481 1.00 92.56 93 ASN A CA 1
ATOM 709 C C . ASN A 1 93 ? -10.010 7.772 22.964 1.00 92.56 93 ASN A C 1
ATOM 711 O O . ASN A 1 93 ? -9.929 6.748 22.275 1.00 92.56 93 ASN A O 1
ATOM 715 N N . PRO A 1 94 ? -10.284 8.977 22.427 1.00 90.62 94 PRO A N 1
ATOM 716 C CA . PRO A 1 94 ? -10.545 9.179 20.999 1.00 90.62 94 PRO A CA 1
ATOM 717 C C . PRO A 1 94 ? -9.394 8.793 20.070 1.00 90.62 94 PRO A C 1
ATOM 719 O O . PRO A 1 94 ? -9.638 8.516 18.903 1.00 90.62 94 PRO A O 1
ATOM 722 N N . SER A 1 95 ? -8.162 8.731 20.578 1.00 89.88 95 SER A N 1
ATOM 723 C CA . SER A 1 95 ? -6.999 8.268 19.813 1.00 89.88 95 SER A CA 1
ATOM 724 C C . SER A 1 95 ? -6.914 6.742 19.697 1.00 89.88 95 SER A C 1
ATOM 726 O O . SER A 1 95 ? -6.054 6.228 18.993 1.00 89.88 95 SER A O 1
ATOM 728 N N . SER A 1 96 ? -7.749 5.990 20.421 1.00 92.19 96 SER A N 1
ATOM 729 C CA . SER A 1 96 ? -7.729 4.517 20.416 1.00 92.19 96 SER A CA 1
ATOM 730 C C . SER A 1 96 ? -9.053 3.898 19.987 1.00 92.19 96 SER A C 1
ATOM 732 O O . SER A 1 96 ? -9.067 2.760 19.525 1.00 92.19 96 SER A O 1
ATOM 734 N N . TYR A 1 97 ? -10.161 4.623 20.142 1.00 93.94 97 TYR A N 1
ATOM 735 C CA . TYR A 1 97 ? -11.494 4.154 19.784 1.00 93.94 97 TYR A CA 1
ATOM 736 C C . TYR A 1 97 ? -12.324 5.280 19.178 1.00 93.94 97 TYR A C 1
ATOM 738 O O . TYR A 1 97 ? -12.150 6.449 19.512 1.00 93.94 97 TYR A O 1
ATOM 746 N N . ALA A 1 98 ? -13.291 4.907 18.352 1.00 92.69 98 ALA A N 1
ATOM 747 C CA . ALA A 1 98 ? -14.360 5.759 17.872 1.00 92.69 98 ALA A CA 1
ATOM 748 C C . ALA A 1 98 ? -15.711 5.209 18.329 1.00 92.69 98 ALA A C 1
ATOM 750 O O . ALA A 1 98 ? -15.960 4.003 18.290 1.00 92.69 98 ALA A O 1
ATOM 751 N N . CYS A 1 99 ? -16.598 6.112 18.743 1.00 91.88 99 CYS A N 1
ATOM 752 C CA . CYS A 1 99 ? -17.979 5.771 19.042 1.00 91.88 99 CYS A CA 1
ATOM 753 C C . CYS A 1 99 ? -18.790 5.687 17.746 1.00 91.88 99 CYS A C 1
ATOM 755 O O . CYS A 1 99 ? -18.855 6.661 16.993 1.00 91.88 99 CYS A O 1
ATOM 757 N N . ARG A 1 100 ? -19.412 4.538 17.487 1.00 90.00 100 ARG A N 1
ATOM 758 C CA . ARG A 1 100 ? -20.292 4.286 16.345 1.00 90.00 100 ARG A CA 1
ATOM 759 C C . ARG A 1 100 ? -21.726 4.142 16.841 1.00 90.00 100 ARG A C 1
ATOM 761 O O . ARG A 1 100 ? -21.995 3.377 17.766 1.00 90.00 100 ARG A O 1
ATOM 768 N N . ALA A 1 101 ? -22.633 4.906 16.244 1.00 72.56 101 ALA A N 1
ATOM 769 C CA . ALA A 1 101 ? -24.056 4.787 16.517 1.00 72.56 101 ALA A CA 1
ATOM 770 C C . ALA A 1 101 ? -24.608 3.606 15.705 1.00 72.56 101 ALA A C 1
ATOM 772 O O . ALA A 1 101 ? -24.738 3.717 14.488 1.00 72.56 101 ALA A O 1
ATOM 773 N N . GLY A 1 102 ? -24.888 2.485 16.369 1.00 62.75 102 GLY A N 1
ATOM 774 C CA . GLY A 1 102 ? -25.593 1.346 15.781 1.00 62.75 102 GLY A CA 1
ATOM 775 C C . GLY A 1 102 ? -27.087 1.383 16.111 1.00 62.75 102 GLY A C 1
ATOM 776 O O . GLY A 1 102 ? -27.512 2.077 17.036 1.00 62.75 102 GLY A O 1
ATOM 777 N N . ALA A 1 103 ? -27.887 0.604 15.377 1.00 52.28 103 ALA A N 1
ATOM 778 C CA . ALA A 1 103 ? -29.334 0.496 15.596 1.00 52.28 103 ALA A CA 1
ATOM 779 C C . ALA A 1 103 ? -29.700 -0.003 17.013 1.00 52.28 103 ALA A C 1
ATOM 781 O O . ALA A 1 103 ? -30.728 0.403 17.551 1.00 52.28 103 ALA A O 1
ATOM 782 N N . ASP A 1 104 ? -28.825 -0.809 17.635 1.00 52.19 104 ASP A N 1
ATOM 783 C CA . ASP A 1 104 ? -29.101 -1.489 18.911 1.00 52.19 104 ASP A CA 1
ATOM 784 C C . ASP A 1 104 ? -28.133 -1.123 20.059 1.00 52.19 104 ASP A C 1
ATOM 786 O O . ASP A 1 104 ? -28.383 -1.479 21.213 1.00 52.19 104 ASP A O 1
ATOM 790 N N . SER A 1 105 ? -27.019 -0.422 19.790 1.00 62.41 105 SER A N 1
ATOM 791 C CA . SER A 1 105 ? -26.105 0.097 20.825 1.00 62.41 105 SER A CA 1
ATOM 792 C C . SER A 1 105 ? -25.086 1.102 20.271 1.00 62.41 105 SER A C 1
ATOM 794 O O . SER A 1 105 ? -24.742 1.082 19.092 1.00 62.41 105 SER A O 1
ATOM 796 N N . ASN A 1 106 ? -24.562 1.959 21.150 1.00 77.56 106 ASN A N 1
ATOM 797 C CA . ASN A 1 106 ? -23.350 2.731 20.882 1.00 77.56 106 ASN A CA 1
ATOM 798 C C . ASN A 1 106 ? -22.137 1.789 20.976 1.00 77.56 106 ASN A C 1
ATOM 800 O O . ASN A 1 106 ? -21.766 1.372 22.076 1.00 77.56 106 ASN A O 1
ATOM 804 N N . ALA A 1 107 ? -21.540 1.438 19.840 1.00 86.44 107 ALA A N 1
ATOM 805 C CA . ALA A 1 107 ? -20.387 0.549 19.773 1.00 86.44 107 ALA A CA 1
ATOM 806 C C . ALA A 1 107 ? -19.077 1.343 19.814 1.00 86.44 107 ALA A C 1
ATOM 808 O O . ALA A 1 107 ? -18.937 2.377 19.164 1.00 86.44 107 ALA A O 1
ATOM 809 N N . LEU A 1 108 ? -18.093 0.847 20.564 1.00 92.00 108 LEU A N 1
ATOM 810 C CA . LEU A 1 108 ? -16.733 1.379 20.542 1.00 92.00 108 LEU A CA 1
ATOM 811 C C . LEU A 1 108 ? -15.888 0.540 19.593 1.00 92.00 108 LEU A C 1
ATOM 813 O O . LEU A 1 108 ? -15.554 -0.601 19.911 1.00 92.00 108 LEU A O 1
ATOM 817 N N . CYS A 1 109 ? -15.529 1.121 18.451 1.00 94.06 109 CYS A N 1
ATOM 818 C CA . CYS A 1 109 ? -14.663 0.475 17.478 1.00 94.06 109 CYS A CA 1
ATOM 819 C C . CYS A 1 109 ? -13.235 1.010 17.555 1.00 94.06 109 CYS A C 1
ATOM 821 O O . CYS A 1 109 ? -13.064 2.219 17.705 1.00 94.06 109 CYS A O 1
ATOM 823 N N . PRO A 1 110 ? -12.207 0.145 17.481 1.00 95.31 110 PRO A N 1
ATOM 824 C CA . PRO A 1 110 ? -10.822 0.592 17.537 1.00 95.31 110 PRO A CA 1
ATOM 825 C C . PRO A 1 110 ? -10.470 1.562 16.406 1.00 95.31 110 PRO A C 1
ATOM 827 O O . PRO A 1 110 ? -11.007 1.477 15.301 1.00 95.31 110 PRO A O 1
ATOM 830 N N . VAL A 1 111 ? -9.524 2.454 16.684 1.00 95.00 111 VAL A N 1
ATOM 831 C CA . VAL A 1 111 ? -8.781 3.190 15.658 1.00 95.00 111 VAL A CA 1
ATOM 832 C C . VAL A 1 111 ? -7.566 2.347 15.288 1.00 95.00 111 VAL A C 1
ATOM 834 O O . VAL A 1 111 ? -6.742 2.033 16.147 1.00 95.00 111 VAL A O 1
ATOM 837 N N . VAL A 1 112 ? -7.469 1.949 14.023 1.00 94.94 112 VAL A N 1
ATOM 838 C CA . VAL A 1 112 ? -6.369 1.132 13.496 1.00 94.94 112 VAL A CA 1
ATOM 839 C C . VAL A 1 112 ? -5.698 1.922 12.385 1.00 94.94 112 VAL A C 1
ATOM 841 O O . VAL A 1 112 ? -6.372 2.431 11.499 1.00 94.94 112 VAL A O 1
ATOM 844 N N . ASN A 1 113 ? -4.370 2.051 12.436 1.00 94.06 113 ASN A N 1
ATOM 845 C CA . ASN A 1 113 ? -3.592 2.830 11.461 1.00 94.06 113 ASN A CA 1
ATOM 846 C C . ASN A 1 113 ? -4.087 4.287 11.304 1.00 94.06 113 ASN A C 1
ATOM 848 O O . ASN A 1 113 ? -4.088 4.819 10.200 1.00 94.06 113 ASN A O 1
ATOM 852 N N . GLY A 1 114 ? -4.548 4.906 12.398 1.00 92.31 114 GLY A N 1
ATOM 853 C CA . GLY A 1 114 ? -5.131 6.257 12.408 1.00 92.31 114 GLY A CA 1
ATOM 854 C C . GLY A 1 114 ? -6.564 6.343 11.870 1.00 92.31 114 GLY A C 1
ATOM 855 O O . GLY A 1 114 ? -7.190 7.396 11.939 1.00 92.31 114 GLY A O 1
ATOM 856 N N . GLU A 1 115 ? -7.121 5.241 11.368 1.00 94.00 115 GLU A N 1
ATOM 857 C CA . GLU A 1 115 ? -8.462 5.207 10.795 1.00 94.00 115 GLU A CA 1
ATOM 858 C C . GLU A 1 115 ? -9.438 4.511 11.755 1.00 94.00 115 GLU A C 1
ATOM 860 O O . GLU A 1 115 ? -9.215 3.368 12.180 1.00 94.00 115 GLU A O 1
ATOM 865 N N . PRO A 1 116 ? -10.541 5.171 12.137 1.00 93.81 116 PRO A N 1
ATOM 866 C CA . PRO A 1 116 ? -11.535 4.562 13.001 1.00 93.81 116 PRO A CA 1
ATOM 867 C C . PRO A 1 116 ? -12.288 3.464 12.245 1.00 93.81 116 PRO A C 1
ATOM 869 O O . PRO A 1 116 ? -12.912 3.721 11.216 1.00 93.81 116 PRO A O 1
ATOM 872 N N . MET A 1 117 ? -12.318 2.245 12.786 1.00 94.31 117 MET A N 1
ATOM 873 C CA . MET A 1 117 ? -13.107 1.154 12.204 1.00 94.31 117 MET A CA 1
ATOM 874 C C . MET A 1 117 ? -14.608 1.477 12.237 1.00 94.31 117 MET A C 1
ATOM 876 O O . MET A 1 117 ? -15.085 2.212 13.108 1.00 94.31 117 MET A O 1
ATOM 880 N N . GLU A 1 118 ? -15.356 0.951 11.273 1.00 92.50 118 GLU A N 1
ATOM 881 C CA . GLU A 1 118 ? -16.818 1.025 11.216 1.00 92.50 118 GLU A CA 1
ATOM 882 C C . GLU A 1 118 ? -17.457 -0.110 12.020 1.00 92.50 118 GLU A C 1
ATOM 884 O O . GLU A 1 118 ? -16.766 -1.035 12.442 1.00 92.50 118 GLU A O 1
ATOM 889 N N . GLU A 1 119 ? -18.769 -0.037 12.242 1.00 91.94 119 GLU A N 1
ATOM 890 C CA . GLU A 1 119 ? -19.543 -1.066 12.937 1.00 91.94 119 GLU A CA 1
ATOM 891 C C . GLU A 1 119 ? -20.595 -1.674 12.005 1.00 91.94 119 GLU A C 1
ATOM 893 O O . GLU A 1 119 ? -21.207 -0.973 11.203 1.00 91.94 119 GLU A O 1
ATOM 898 N N . CYS A 1 120 ? -20.772 -2.990 12.105 1.00 90.56 120 CYS A N 1
ATOM 899 C CA . CYS A 1 120 ? -21.789 -3.753 11.399 1.00 90.56 120 CYS A CA 1
ATOM 900 C C . CYS A 1 120 ? -22.271 -4.904 12.287 1.00 90.56 120 CYS A C 1
ATOM 902 O O . CYS A 1 120 ? -21.495 -5.815 12.592 1.00 90.56 120 CYS A O 1
ATOM 904 N N . ALA A 1 121 ? -23.540 -4.874 12.699 1.00 87.06 121 ALA A N 1
ATOM 905 C CA . ALA A 1 121 ? -24.196 -5.931 13.477 1.00 87.06 121 ALA A CA 1
ATOM 906 C C . ALA A 1 121 ? -23.406 -6.425 14.711 1.00 87.06 121 ALA A C 1
ATOM 908 O O . ALA A 1 121 ? -23.309 -7.621 14.992 1.00 87.06 121 ALA A O 1
ATOM 909 N N . GLY A 1 122 ? -22.830 -5.492 15.464 1.00 84.00 122 GLY A N 1
ATOM 910 C CA . GLY A 1 122 ? -22.046 -5.724 16.672 1.00 84.00 122 GLY A CA 1
ATOM 911 C C . GLY A 1 122 ? -20.570 -6.045 16.428 1.00 84.00 122 GLY A C 1
ATOM 912 O O . GLY A 1 122 ? -19.853 -6.315 17.394 1.00 84.00 122 GLY A O 1
ATOM 913 N N . ALA A 1 123 ? -20.101 -6.026 15.178 1.00 88.56 123 ALA A N 1
ATOM 914 C CA . ALA A 1 123 ? -18.709 -6.267 14.818 1.00 88.56 123 ALA A CA 1
ATOM 915 C C . ALA A 1 123 ? -18.059 -5.014 14.224 1.00 88.56 123 ALA A C 1
ATOM 917 O O . ALA A 1 123 ? -18.620 -4.358 13.349 1.00 88.56 123 ALA A O 1
ATOM 918 N N . CYS A 1 124 ? -16.840 -4.712 14.669 1.00 92.75 124 CYS A N 1
ATOM 919 C CA . CYS A 1 124 ? -16.045 -3.650 14.071 1.00 92.75 124 CYS A CA 1
ATOM 920 C C . CYS A 1 124 ? -15.295 -4.170 12.846 1.00 92.75 124 CYS A C 1
ATOM 922 O O . CYS A 1 124 ? -14.683 -5.239 12.901 1.00 92.75 124 CYS A O 1
ATOM 924 N N . TYR A 1 125 ? -15.303 -3.409 11.757 1.00 93.94 125 TYR A N 1
ATOM 925 C CA . TYR A 1 125 ? -14.642 -3.783 10.510 1.00 93.94 125 TYR A CA 1
ATOM 926 C C . TYR A 1 125 ? -13.959 -2.582 9.852 1.00 93.94 125 TYR A C 1
ATOM 928 O O . TYR A 1 125 ? -14.298 -1.429 10.107 1.00 93.94 125 TYR A O 1
ATOM 936 N N . THR A 1 126 ? -12.973 -2.853 8.996 1.00 95.62 126 THR A N 1
ATOM 937 C CA . THR A 1 126 ? -12.399 -1.821 8.127 1.00 95.62 126 THR A CA 1
ATOM 938 C C . THR A 1 126 ? -13.132 -1.815 6.781 1.00 95.62 126 THR A C 1
ATOM 940 O O . THR A 1 126 ? -13.191 -2.866 6.122 1.00 95.62 126 THR A O 1
ATOM 943 N N . PRO A 1 127 ? -13.654 -0.660 6.326 1.00 95.81 127 PRO A N 1
ATOM 944 C CA . PRO A 1 127 ? -14.299 -0.549 5.018 1.00 95.81 127 PRO A CA 1
ATOM 945 C C . PRO A 1 127 ? -13.302 -0.734 3.864 1.00 95.81 127 PRO A C 1
ATOM 947 O O . PRO A 1 127 ? -13.696 -0.864 2.706 1.00 95.81 127 PRO A O 1
ATOM 950 N N . TYR A 1 128 ? -11.998 -0.789 4.153 1.00 97.12 128 TYR A N 1
ATOM 951 C CA . TYR A 1 128 ? -10.968 -1.095 3.165 1.00 97.12 128 TYR A CA 1
ATOM 952 C C . TYR A 1 128 ? -10.899 -2.586 2.816 1.00 97.12 128 TYR A C 1
ATOM 954 O O . TYR A 1 128 ? -10.348 -2.933 1.775 1.00 97.12 128 TYR A O 1
ATOM 962 N N . ARG A 1 129 ? -11.484 -3.472 3.631 1.00 97.12 129 ARG A N 1
ATOM 963 C CA . ARG A 1 129 ? -11.486 -4.923 3.378 1.00 97.12 129 ARG A CA 1
ATOM 964 C C . ARG A 1 129 ? -12.874 -5.532 3.279 1.00 97.12 129 ARG A C 1
ATOM 966 O O . ARG A 1 129 ? -13.043 -6.511 2.559 1.00 97.12 129 ARG A O 1
ATOM 973 N N . TYR A 1 130 ? -13.855 -4.983 3.985 1.00 96.75 130 TYR A N 1
ATOM 974 C CA . TYR A 1 130 ? -15.193 -5.563 4.047 1.00 96.75 130 TYR A CA 1
ATOM 975 C C . TYR A 1 130 ? -16.264 -4.556 3.628 1.00 96.75 130 TYR A C 1
ATOM 977 O O . TYR A 1 130 ? -16.082 -3.346 3.744 1.00 96.75 130 TYR A O 1
ATOM 985 N N . ASN A 1 131 ? -17.382 -5.086 3.146 1.00 95.50 131 ASN A N 1
ATOM 986 C CA . ASN A 1 131 ? -18.645 -4.385 2.977 1.00 95.50 131 ASN A CA 1
ATOM 987 C C . ASN A 1 131 ? -19.603 -4.811 4.092 1.00 95.50 131 ASN A C 1
ATOM 989 O O . ASN A 1 131 ? -19.640 -5.991 4.453 1.00 95.50 131 ASN A O 1
ATOM 993 N N . CYS A 1 132 ? -20.422 -3.875 4.566 1.00 93.50 132 CYS A N 1
ATOM 994 C CA . CYS A 1 132 ? -21.560 -4.146 5.436 1.00 93.50 132 CYS A CA 1
ATOM 995 C C . CYS A 1 132 ? -22.865 -3.862 4.685 1.00 93.50 132 CYS A C 1
ATOM 997 O O . CYS A 1 132 ? -23.056 -2.756 4.183 1.00 93.50 132 CYS A O 1
ATOM 999 N N . ASN A 1 133 ? -23.780 -4.832 4.642 1.00 91.25 133 ASN A N 1
ATOM 1000 C CA . ASN A 1 133 ? -25.152 -4.623 4.160 1.00 91.25 133 ASN A CA 1
ATOM 1001 C C . ASN A 1 133 ? -26.148 -4.616 5.333 1.00 91.25 133 ASN A C 1
ATOM 1003 O O . ASN A 1 133 ? -27.100 -5.393 5.375 1.00 91.25 133 ASN A O 1
ATOM 1007 N N . GLY A 1 134 ? -25.866 -3.798 6.348 1.00 83.00 134 GLY A N 1
ATOM 1008 C CA . GLY A 1 134 ? -26.651 -3.689 7.581 1.00 83.00 134 GLY A CA 1
ATOM 1009 C C . GLY A 1 134 ? -26.401 -4.823 8.578 1.00 83.00 134 GLY A C 1
ATOM 1010 O O . GLY A 1 134 ? -25.968 -4.560 9.697 1.00 83.00 134 GLY A O 1
ATOM 1011 N N . THR A 1 135 ? -26.656 -6.073 8.185 1.00 85.88 135 THR A N 1
ATOM 1012 C CA . THR A 1 135 ? -26.503 -7.247 9.070 1.00 85.88 135 THR A CA 1
ATOM 1013 C C . THR A 1 135 ? -25.331 -8.148 8.715 1.00 85.88 135 THR A C 1
ATOM 1015 O O . THR A 1 135 ? -24.803 -8.835 9.587 1.00 85.88 135 THR A O 1
ATOM 1018 N N . ASP A 1 136 ? -24.918 -8.141 7.448 1.00 90.25 136 ASP A N 1
ATOM 1019 C CA . ASP A 1 136 ? -23.932 -9.081 6.929 1.00 90.25 136 ASP A CA 1
ATOM 1020 C C . ASP A 1 136 ? -22.636 -8.376 6.540 1.00 90.25 136 ASP A C 1
ATOM 1022 O O . ASP A 1 136 ? -22.626 -7.446 5.726 1.00 90.25 136 ASP A O 1
ATOM 1026 N N . LEU A 1 137 ? -21.536 -8.877 7.105 1.00 93.69 137 LEU A N 1
ATOM 1027 C CA . LEU A 1 137 ? -20.179 -8.538 6.701 1.00 93.69 137 LEU A CA 1
ATOM 1028 C C . LEU A 1 137 ? -19.708 -9.500 5.615 1.00 93.69 137 LEU A C 1
ATOM 1030 O O . LEU A 1 137 ? -19.691 -10.716 5.807 1.00 93.69 137 LEU A O 1
ATOM 1034 N N . SER A 1 138 ? -19.271 -8.945 4.490 1.00 95.50 138 SER A N 1
ATOM 1035 C CA . SER A 1 138 ? -18.681 -9.696 3.379 1.00 95.50 138 SER A CA 1
ATOM 1036 C C . SER A 1 138 ? -17.343 -9.088 2.983 1.00 95.50 138 SER A C 1
ATOM 1038 O O . SER A 1 138 ? -17.164 -7.874 3.045 1.00 95.50 138 SER A O 1
ATOM 1040 N N . GLU A 1 139 ? -16.372 -9.925 2.620 1.00 95.69 139 GLU A N 1
ATOM 1041 C CA . GLU A 1 139 ? -15.096 -9.437 2.090 1.00 95.69 139 GLU A CA 1
ATOM 1042 C C . GLU A 1 139 ? -15.355 -8.712 0.759 1.00 95.69 139 GLU A C 1
ATOM 1044 O O . GLU A 1 139 ? -16.175 -9.150 -0.052 1.00 95.69 139 GLU A O 1
ATOM 1049 N N . LYS A 1 140 ? -14.685 -7.577 0.543 1.00 96.50 140 LYS A N 1
ATOM 1050 C CA . LYS A 1 140 ? -14.757 -6.853 -0.726 1.00 96.50 140 LYS A CA 1
ATOM 1051 C C . LYS A 1 140 ? -14.272 -7.748 -1.874 1.00 96.50 140 LYS A C 1
ATOM 1053 O O . LYS A 1 140 ? -13.439 -8.632 -1.649 1.00 96.50 140 LYS A O 1
ATOM 1058 N N . PRO A 1 141 ? -14.740 -7.524 -3.115 1.00 95.38 141 PRO A N 1
ATOM 1059 C CA . PRO A 1 141 ? -14.192 -8.220 -4.270 1.00 95.38 141 PRO A CA 1
ATOM 1060 C C . PRO A 1 141 ? -12.679 -8.022 -4.349 1.00 95.38 141 PRO A C 1
ATOM 1062 O O . PRO A 1 141 ? -12.169 -6.904 -4.225 1.00 95.38 141 PRO A O 1
ATOM 1065 N N . ARG A 1 142 ? -11.947 -9.122 -4.529 1.00 94.62 142 ARG A N 1
ATOM 1066 C CA . ARG A 1 142 ? -10.497 -9.068 -4.714 1.00 94.62 142 ARG A CA 1
ATOM 1067 C C . ARG A 1 142 ? -10.188 -8.541 -6.103 1.00 94.62 142 ARG A C 1
ATOM 1069 O O . ARG A 1 142 ? -10.724 -9.043 -7.090 1.00 94.62 142 ARG A O 1
ATOM 1076 N N . LYS A 1 143 ? -9.240 -7.614 -6.187 1.00 92.06 143 LYS A N 1
ATOM 1077 C CA . LYS A 1 143 ? -8.740 -7.095 -7.454 1.00 92.06 143 LYS A CA 1
ATOM 1078 C C . LYS A 1 143 ? -7.766 -8.095 -8.083 1.00 92.06 143 LYS A C 1
ATOM 1080 O O . LYS A 1 143 ? -6.555 -7.999 -7.929 1.00 92.06 143 LYS A O 1
ATOM 1085 N N . ALA A 1 144 ? -8.306 -9.088 -8.787 1.00 86.81 144 ALA A N 1
ATOM 1086 C CA . ALA A 1 144 ? -7.507 -10.143 -9.418 1.00 86.81 144 ALA A CA 1
ATOM 1087 C C . ALA A 1 144 ? -6.822 -9.706 -10.728 1.00 86.81 144 ALA A C 1
ATOM 1089 O O . ALA A 1 144 ? -5.861 -10.341 -11.163 1.00 86.81 144 ALA A O 1
ATOM 1090 N N . SER A 1 145 ? -7.305 -8.636 -11.365 1.00 90.81 145 SER A N 1
ATOM 1091 C CA . SER A 1 145 ? -6.832 -8.177 -12.672 1.00 90.81 145 SER A CA 1
ATOM 1092 C C . SER A 1 145 ? -6.835 -6.656 -12.807 1.00 90.81 145 SER A C 1
ATOM 1094 O O . SER A 1 145 ? -7.433 -5.933 -12.007 1.00 90.81 145 SER A O 1
ATOM 1096 N N . GLY A 1 146 ? -6.204 -6.185 -13.882 1.00 94.12 146 GLY A N 1
ATOM 1097 C CA . GLY A 1 146 ? -6.062 -4.766 -14.180 1.00 94.12 146 GLY A CA 1
ATOM 1098 C C . GLY A 1 146 ? -4.944 -4.112 -13.377 1.00 94.12 146 GLY A C 1
ATOM 1099 O O . GLY A 1 146 ? -4.290 -4.743 -12.541 1.00 94.12 146 GLY A O 1
ATOM 1100 N N . THR A 1 147 ? -4.724 -2.838 -13.674 1.00 96.81 147 THR A N 1
ATOM 1101 C CA . THR A 1 147 ? -3.682 -2.027 -13.053 1.00 96.81 147 THR A CA 1
ATOM 1102 C C . THR A 1 147 ? -4.224 -1.144 -11.945 1.00 96.81 147 THR A C 1
ATOM 1104 O O . THR A 1 147 ? -5.383 -0.728 -11.986 1.00 96.81 147 THR A O 1
ATOM 1107 N N . PHE A 1 148 ? -3.379 -0.838 -10.968 1.00 97.06 148 PHE A N 1
ATOM 1108 C CA . PHE A 1 148 ? -3.693 0.106 -9.902 1.00 97.06 148 PHE A CA 1
ATOM 1109 C C . PHE A 1 148 ? -2.438 0.779 -9.354 1.00 97.06 148 PHE A C 1
ATOM 1111 O O . PHE A 1 148 ? -1.341 0.227 -9.428 1.00 97.06 148 PHE A O 1
ATOM 1118 N N . THR A 1 149 ? -2.625 1.957 -8.774 1.00 97.75 149 THR A N 1
ATOM 1119 C CA . THR A 1 149 ? -1.647 2.631 -7.916 1.00 97.75 149 THR A CA 1
ATOM 1120 C C . THR A 1 149 ? -2.096 2.544 -6.459 1.00 97.75 149 THR A C 1
ATOM 1122 O O . THR A 1 149 ? -3.213 2.102 -6.163 1.00 97.75 149 THR A O 1
ATOM 1125 N N . LEU A 1 150 ? -1.209 2.929 -5.540 1.00 98.06 150 LEU A N 1
ATOM 1126 C CA . LEU A 1 150 ? -1.478 2.912 -4.108 1.00 98.06 150 LEU A CA 1
ATOM 1127 C C . LEU A 1 150 ? -1.218 4.282 -3.482 1.00 98.06 150 LEU A C 1
ATOM 1129 O O . LEU A 1 150 ? -0.260 4.958 -3.852 1.00 98.06 150 LEU A O 1
ATOM 1133 N N . THR A 1 151 ? -2.023 4.641 -2.486 1.00 98.44 151 THR A N 1
ATOM 1134 C CA . THR A 1 151 ? -1.839 5.842 -1.655 1.00 98.44 151 THR A CA 1
ATOM 1135 C C . THR A 1 151 ? -1.822 5.443 -0.184 1.00 98.44 151 THR A C 1
ATOM 1137 O O . THR A 1 151 ? -2.564 4.551 0.218 1.00 98.44 151 THR A O 1
ATOM 1140 N N . ALA A 1 152 ? -0.997 6.080 0.640 1.00 98.44 152 ALA A N 1
ATOM 1141 C CA . ALA A 1 152 ? -0.988 5.849 2.079 1.00 98.44 152 ALA A CA 1
ATOM 1142 C C . ALA A 1 152 ? -2.150 6.576 2.777 1.00 98.44 152 ALA A C 1
ATOM 1144 O O . ALA A 1 152 ? -2.411 7.746 2.511 1.00 98.44 152 ALA A O 1
ATOM 1145 N N . SER A 1 153 ? -2.811 5.899 3.713 1.00 98.19 153 SER A N 1
ATOM 1146 C CA . SER A 1 153 ? -3.843 6.442 4.598 1.00 98.19 153 SER A CA 1
ATOM 1147 C C . SER A 1 153 ? -3.448 6.173 6.048 1.00 98.19 153 SER A C 1
ATOM 1149 O O . SER A 1 153 ? -3.253 5.030 6.472 1.00 98.19 153 SER A O 1
ATOM 1151 N N . ASN A 1 154 ? -3.250 7.273 6.764 1.00 97.44 154 ASN A N 1
ATOM 1152 C CA . ASN A 1 154 ? -3.155 7.369 8.212 1.00 97.44 154 ASN A CA 1
ATOM 1153 C C . ASN A 1 154 ? -3.330 8.860 8.564 1.00 97.44 154 ASN A C 1
ATOM 1155 O O . ASN A 1 154 ? -2.350 9.603 8.503 1.00 97.44 154 ASN A O 1
ATOM 1159 N N . PRO A 1 155 ? -4.551 9.316 8.896 1.00 95.88 155 PRO A N 1
ATOM 1160 C CA . PRO A 1 155 ? -4.866 10.727 9.141 1.00 95.88 155 PRO A CA 1
ATOM 1161 C C . PRO A 1 155 ? -4.032 11.405 10.234 1.00 95.88 155 PRO A C 1
ATOM 1163 O O . PRO A 1 155 ? -3.941 12.630 10.248 1.00 95.88 155 PRO A O 1
ATOM 1166 N N . ASP A 1 156 ? -3.410 10.624 11.118 1.00 94.50 156 ASP A N 1
ATOM 1167 C CA . ASP A 1 156 ? -2.561 11.123 12.199 1.00 94.50 156 ASP A CA 1
ATOM 1168 C C . ASP A 1 156 ? -1.105 11.367 11.755 1.00 94.50 156 ASP A C 1
ATOM 1170 O O . ASP A 1 156 ? -0.258 11.690 12.589 1.00 94.50 156 ASP A O 1
ATOM 1174 N N . GLN A 1 157 ? -0.770 11.152 10.477 1.00 95.38 157 GLN A N 1
ATOM 1175 C CA . GLN A 1 157 ? 0.593 11.247 9.945 1.00 95.38 157 GLN A CA 1
ATOM 1176 C C . GLN A 1 157 ? 0.682 12.223 8.766 1.00 95.38 157 GLN A C 1
ATOM 1178 O O . GLN A 1 157 ? -0.196 12.267 7.908 1.00 95.38 157 GLN A O 1
ATOM 1183 N N . ASP A 1 158 ? 1.805 12.938 8.651 1.00 95.12 158 ASP A N 1
ATOM 1184 C CA . ASP A 1 158 ? 2.035 13.922 7.575 1.00 95.12 158 ASP A CA 1
ATOM 1185 C C . ASP A 1 158 ? 2.073 13.297 6.169 1.00 95.12 158 ASP A C 1
ATOM 1187 O O . ASP A 1 158 ? 1.887 13.982 5.163 1.00 95.12 158 ASP A O 1
ATOM 1191 N N . PHE A 1 159 ? 2.314 11.986 6.082 1.00 95.38 159 PHE A N 1
ATOM 1192 C CA . PHE A 1 159 ? 2.293 11.255 4.819 1.00 95.38 159 PHE A CA 1
ATOM 1193 C C . PHE A 1 159 ? 0.882 10.833 4.376 1.00 95.38 159 PHE A C 1
ATOM 1195 O O . PHE A 1 159 ? 0.743 10.164 3.351 1.00 95.38 159 PHE A O 1
ATOM 1202 N N . ASN A 1 160 ? -0.168 11.175 5.128 1.00 97.88 160 ASN A N 1
ATOM 1203 C CA . ASN A 1 160 ? -1.536 10.848 4.748 1.00 97.88 160 ASN A CA 1
ATOM 1204 C C . ASN A 1 160 ? -1.869 11.377 3.345 1.00 97.88 160 ASN A C 1
ATOM 1206 O O . ASN A 1 160 ? -1.629 12.543 3.032 1.00 97.88 160 ASN A O 1
ATOM 1210 N N . GLY A 1 161 ? -2.436 10.525 2.495 1.00 97.94 161 GLY A N 1
ATOM 1211 C CA . GLY A 1 161 ? -2.773 10.864 1.115 1.00 97.94 161 GLY A CA 1
ATOM 1212 C C . GLY A 1 161 ? -1.578 10.920 0.157 1.00 97.94 161 GLY A C 1
ATOM 1213 O O . GLY A 1 161 ? -1.770 11.237 -1.015 1.00 97.94 161 GLY A O 1
ATOM 1214 N N . GLN A 1 162 ? -0.357 10.614 0.606 1.00 98.44 162 GLN A N 1
ATOM 1215 C CA . GLN A 1 162 ? 0.813 10.554 -0.273 1.00 98.44 162 GLN A CA 1
ATOM 1216 C C . GLN A 1 162 ? 0.830 9.254 -1.091 1.00 98.44 162 GLN A C 1
ATOM 1218 O O . GLN A 1 162 ? 0.453 8.198 -0.572 1.00 98.44 162 GLN A O 1
ATOM 1223 N N . PRO A 1 163 ? 1.300 9.290 -2.352 1.00 98.38 163 PRO A N 1
ATOM 1224 C CA . PRO A 1 163 ? 1.398 8.092 -3.179 1.00 98.38 163 PRO A CA 1
ATOM 1225 C C . PRO A 1 163 ? 2.408 7.110 -2.584 1.00 98.38 163 PRO A C 1
ATOM 1227 O O . PRO A 1 163 ? 3.382 7.515 -1.958 1.00 98.38 163 PRO A O 1
ATOM 1230 N N . ILE A 1 164 ? 2.218 5.818 -2.817 1.00 98.56 164 ILE A N 1
ATOM 1231 C CA . ILE A 1 164 ? 3.249 4.810 -2.568 1.00 98.56 164 ILE A CA 1
ATOM 1232 C C . ILE A 1 164 ? 3.999 4.597 -3.883 1.00 98.56 164 ILE A C 1
ATOM 1234 O O . ILE A 1 164 ? 3.384 4.280 -4.896 1.00 98.56 164 ILE A O 1
ATOM 1238 N N . GLN A 1 165 ? 5.316 4.780 -3.883 1.00 98.00 165 GLN A N 1
ATOM 1239 C CA . GLN A 1 165 ? 6.159 4.767 -5.076 1.00 98.00 165 GLN A CA 1
ATOM 1240 C C . GLN A 1 165 ? 7.258 3.701 -4.994 1.00 98.00 165 GLN A C 1
ATOM 1242 O O . GLN A 1 165 ? 7.714 3.335 -3.912 1.00 98.00 165 GLN A O 1
ATOM 1247 N N . ALA A 1 166 ? 7.684 3.189 -6.151 1.00 97.69 166 ALA A N 1
ATOM 1248 C CA . ALA A 1 166 ? 8.698 2.142 -6.265 1.00 97.69 166 ALA A CA 1
ATOM 1249 C C . ALA A 1 166 ? 10.077 2.744 -6.551 1.00 97.69 166 ALA A C 1
ATOM 1251 O O . ALA A 1 166 ? 10.236 3.482 -7.520 1.00 97.69 166 ALA A O 1
ATOM 1252 N N . SER A 1 167 ? 11.072 2.428 -5.725 1.00 96.69 167 SER A N 1
ATOM 1253 C CA . SER A 1 167 ? 12.451 2.889 -5.908 1.00 96.69 167 SER A CA 1
ATOM 1254 C C . SER A 1 167 ? 13.440 1.976 -5.190 1.00 96.69 167 SER A C 1
ATOM 1256 O O . SER A 1 167 ? 13.172 1.526 -4.072 1.00 96.69 167 SER A O 1
ATOM 1258 N N . GLY A 1 168 ? 14.577 1.689 -5.819 1.00 95.56 168 GLY A N 1
ATOM 1259 C CA . GLY A 1 168 ? 15.644 0.866 -5.255 1.00 95.56 168 GLY A CA 1
ATOM 1260 C C . GLY A 1 168 ? 15.155 -0.520 -4.839 1.00 95.56 168 GLY A C 1
ATOM 1261 O O . GLY A 1 168 ? 15.440 -0.957 -3.729 1.00 95.56 168 GLY A O 1
ATOM 1262 N N . ASN A 1 169 ? 14.358 -1.175 -5.688 1.00 96.88 169 ASN A N 1
ATOM 1263 C CA . ASN A 1 169 ? 13.712 -2.470 -5.418 1.00 96.88 169 ASN A CA 1
ATOM 1264 C C . ASN A 1 169 ? 12.729 -2.516 -4.227 1.00 96.88 169 ASN A C 1
ATOM 1266 O O . ASN A 1 169 ? 12.292 -3.606 -3.851 1.00 96.88 169 ASN A O 1
ATOM 1270 N N . HIS A 1 170 ? 12.329 -1.368 -3.673 1.00 97.69 170 HIS A N 1
ATOM 1271 C CA . HIS A 1 170 ? 11.424 -1.251 -2.525 1.00 97.69 170 HIS A CA 1
ATOM 1272 C C . HIS A 1 170 ? 10.284 -0.254 -2.766 1.00 97.69 170 HIS A C 1
ATOM 1274 O O . HIS A 1 170 ? 10.260 0.459 -3.769 1.00 97.69 170 HIS A O 1
ATOM 1280 N N . PHE A 1 171 ? 9.332 -0.211 -1.832 1.00 98.31 171 PHE A N 1
ATOM 1281 C CA . PHE A 1 171 ? 8.173 0.679 -1.879 1.00 98.31 171 PHE A CA 1
ATOM 1282 C C . PHE A 1 171 ? 8.225 1.707 -0.753 1.00 98.31 171 PHE A C 1
ATOM 1284 O O . PHE A 1 171 ? 8.503 1.365 0.399 1.00 98.31 171 PHE A O 1
ATOM 1291 N N . TRP A 1 172 ? 7.925 2.954 -1.097 1.00 97.69 172 TRP A N 1
ATOM 1292 C CA . TRP A 1 172 ? 8.104 4.123 -0.245 1.00 97.69 172 TRP A CA 1
ATOM 1293 C C . TRP A 1 172 ? 6.848 4.983 -0.255 1.00 97.69 172 TRP A C 1
ATOM 1295 O O . TRP A 1 172 ? 6.218 5.121 -1.296 1.00 97.69 172 TRP A O 1
ATOM 1305 N N . VAL A 1 173 ? 6.489 5.585 0.873 1.00 98.06 173 VAL A N 1
ATOM 1306 C CA . VAL A 1 173 ? 5.424 6.587 0.938 1.00 98.06 173 VAL A CA 1
ATOM 1307 C C . VAL A 1 173 ? 5.992 7.957 0.555 1.00 98.06 173 VAL A C 1
ATOM 1309 O O . VAL A 1 173 ? 6.984 8.414 1.128 1.00 98.06 173 VAL A O 1
ATOM 1312 N N . GLY A 1 174 ? 5.336 8.619 -0.394 1.00 95.56 174 GLY A N 1
ATOM 1313 C CA . GLY A 1 174 ? 5.746 9.879 -1.005 1.00 95.56 174 GLY A CA 1
ATOM 1314 C C . GLY A 1 174 ? 6.747 9.715 -2.153 1.00 95.56 174 GLY A C 1
ATOM 1315 O O . GLY A 1 174 ? 7.087 8.612 -2.580 1.00 95.56 174 GLY A O 1
ATOM 1316 N N . GLY A 1 175 ? 7.235 10.851 -2.658 1.00 92.88 175 GLY A N 1
ATOM 1317 C CA . GLY A 1 175 ? 8.245 10.899 -3.718 1.00 92.88 175 GLY A CA 1
ATOM 1318 C C . GLY A 1 175 ? 7.722 10.506 -5.104 1.00 92.88 175 GLY A C 1
ATOM 1319 O O . GLY A 1 175 ? 6.552 10.711 -5.429 1.00 92.88 175 GLY A O 1
ATOM 1320 N N . HIS A 1 176 ? 8.619 9.963 -5.930 1.00 94.75 176 HIS A N 1
ATOM 1321 C CA . HIS A 1 176 ? 8.358 9.531 -7.307 1.00 94.75 176 HIS A CA 1
ATOM 1322 C C . HIS A 1 176 ? 8.927 8.132 -7.528 1.00 94.75 176 HIS A C 1
ATOM 1324 O O . HIS A 1 176 ? 9.907 7.761 -6.875 1.00 94.75 176 HIS A O 1
ATOM 1330 N N . ALA A 1 177 ? 8.351 7.365 -8.457 1.00 97.06 177 ALA A N 1
ATOM 1331 C CA . ALA A 1 177 ? 8.952 6.092 -8.819 1.00 97.06 177 ALA A CA 1
ATOM 1332 C C . ALA A 1 177 ? 10.283 6.317 -9.547 1.00 97.06 177 ALA A C 1
ATOM 1334 O O . ALA A 1 177 ? 10.398 7.172 -10.429 1.00 97.06 177 ALA A O 1
ATOM 1335 N N . ALA A 1 178 ? 11.289 5.520 -9.203 1.00 96.12 178 ALA A N 1
ATOM 1336 C CA . ALA A 1 178 ? 12.524 5.465 -9.960 1.00 96.12 178 ALA A CA 1
ATOM 1337 C C . ALA A 1 178 ? 12.323 4.519 -11.147 1.00 96.12 178 ALA A C 1
ATOM 1339 O O . ALA A 1 178 ? 11.943 3.354 -10.999 1.00 96.12 178 ALA A O 1
ATOM 1340 N N . THR A 1 179 ? 12.524 5.057 -12.346 1.00 96.56 179 THR A N 1
ATOM 1341 C CA . THR A 1 179 ? 12.277 4.359 -13.605 1.00 96.56 179 THR A CA 1
ATOM 1342 C C . THR A 1 179 ? 13.470 4.510 -14.533 1.00 96.56 179 THR A C 1
ATOM 1344 O O . THR A 1 179 ? 14.236 5.473 -14.451 1.00 96.56 179 THR A O 1
ATOM 1347 N N . TYR A 1 180 ? 13.642 3.545 -15.432 1.00 94.94 180 TYR A N 1
ATOM 1348 C CA . TYR A 1 180 ? 14.687 3.598 -16.446 1.00 94.94 180 TYR A CA 1
ATOM 1349 C C . TYR A 1 180 ? 14.137 3.253 -17.825 1.00 94.94 180 TYR A C 1
ATOM 1351 O O . TYR A 1 180 ? 13.341 2.331 -17.989 1.00 94.94 180 TYR A O 1
ATOM 1359 N N . CYS A 1 181 ? 14.605 3.991 -18.827 1.00 93.44 181 CYS A N 1
ATOM 1360 C CA . CYS A 1 181 ? 14.323 3.735 -20.228 1.00 93.44 181 CYS A CA 1
ATOM 1361 C C . CYS A 1 181 ? 15.642 3.583 -21.001 1.00 93.44 181 CYS A C 1
ATOM 1363 O O . CYS A 1 181 ? 16.405 4.549 -21.090 1.00 93.44 181 CYS A O 1
ATOM 1365 N N . PRO A 1 182 ? 15.926 2.405 -21.580 1.00 92.50 182 PRO A N 1
ATOM 1366 C CA . PRO A 1 182 ? 17.075 2.216 -22.456 1.00 92.50 182 PRO A CA 1
ATOM 1367 C C . PRO A 1 182 ? 16.988 3.077 -23.726 1.00 92.50 182 PRO A C 1
ATOM 1369 O O . PRO A 1 182 ? 15.929 3.206 -24.337 1.00 92.50 182 PRO A O 1
ATOM 1372 N N . SER A 1 183 ? 18.116 3.606 -24.204 1.00 92.06 183 SER A N 1
ATOM 1373 C CA . SER A 1 183 ? 18.147 4.443 -25.417 1.00 92.06 183 SER A CA 1
ATOM 1374 C C . SER A 1 183 ? 17.685 3.706 -26.682 1.00 92.06 183 SER A C 1
ATOM 1376 O O . SER A 1 183 ? 17.077 4.316 -27.558 1.00 92.06 183 SER A O 1
ATOM 1378 N N . ASN A 1 184 ? 17.915 2.391 -26.766 1.00 89.75 184 ASN A N 1
ATOM 1379 C CA . ASN A 1 184 ? 17.491 1.544 -27.886 1.00 89.75 184 ASN A CA 1
ATOM 1380 C C . ASN A 1 184 ? 15.977 1.263 -27.917 1.00 89.75 184 ASN A C 1
ATOM 1382 O O . ASN A 1 184 ? 15.475 0.777 -28.926 1.00 89.75 184 ASN A O 1
ATOM 1386 N N . VAL A 1 185 ? 15.265 1.534 -26.821 1.00 88.38 185 VAL A N 1
ATOM 1387 C CA . VAL A 1 185 ? 13.801 1.427 -26.729 1.00 88.38 185 VAL A CA 1
ATOM 1388 C C . VAL A 1 185 ? 13.133 2.696 -27.274 1.00 88.38 185 VAL A C 1
ATOM 1390 O O . VAL A 1 185 ? 12.048 2.639 -27.851 1.00 88.38 185 VAL A O 1
ATOM 1393 N N . GLY A 1 186 ? 13.816 3.837 -27.173 1.00 84.25 186 GLY A N 1
ATOM 1394 C CA . GLY A 1 186 ? 13.405 5.086 -27.803 1.00 84.25 186 GLY A CA 1
ATOM 1395 C C . GLY A 1 186 ? 12.210 5.758 -27.123 1.00 84.25 186 GLY A C 1
ATOM 1396 O O . GLY A 1 186 ? 12.018 5.681 -25.912 1.00 84.25 186 GLY A O 1
ATOM 1397 N N . SER A 1 187 ? 11.407 6.467 -27.918 1.00 86.25 187 SER A N 1
ATOM 1398 C CA . SER A 1 187 ? 10.377 7.400 -27.438 1.00 86.25 187 SER A CA 1
ATOM 1399 C C . SER A 1 187 ? 9.150 6.753 -26.793 1.00 86.25 187 SER A C 1
ATOM 1401 O O . SER A 1 187 ? 8.338 7.468 -26.209 1.00 86.25 187 SER A O 1
ATOM 1403 N N . ILE A 1 188 ? 9.002 5.424 -26.844 1.00 87.19 188 ILE A N 1
ATOM 1404 C CA . ILE A 1 188 ? 7.862 4.734 -26.216 1.00 87.19 188 ILE A CA 1
ATOM 1405 C C . ILE A 1 188 ? 7.784 5.019 -24.711 1.00 87.19 188 ILE A C 1
ATOM 1407 O O . ILE A 1 188 ? 6.691 5.119 -24.163 1.00 87.19 188 ILE A O 1
ATOM 1411 N N . CYS A 1 189 ? 8.916 5.249 -24.045 1.00 89.12 189 CYS A N 1
ATOM 1412 C CA . CYS A 1 189 ? 8.935 5.550 -22.616 1.00 89.12 189 CYS A CA 1
ATOM 1413 C C . CYS A 1 189 ? 8.266 6.877 -22.255 1.00 89.12 189 CYS A C 1
ATOM 1415 O O . CYS A 1 189 ? 7.759 7.020 -21.148 1.00 89.12 189 CYS A O 1
ATOM 1417 N N . SER A 1 190 ? 8.208 7.830 -23.190 1.00 90.25 190 SER A N 1
ATOM 1418 C CA . SER A 1 190 ? 7.494 9.094 -22.994 1.00 90.25 190 SER A CA 1
ATOM 1419 C C . SER A 1 190 ? 5.972 8.916 -22.931 1.00 90.25 190 SER A C 1
ATOM 1421 O O . SER A 1 190 ? 5.276 9.863 -22.583 1.00 90.25 190 SER A O 1
ATOM 1423 N N . SER A 1 191 ? 5.451 7.729 -23.267 1.00 91.25 191 SER A N 1
ATOM 1424 C CA . SER A 1 191 ? 4.027 7.400 -23.121 1.00 91.25 191 SER A CA 1
ATOM 1425 C C . SER A 1 191 ? 3.648 6.894 -21.726 1.00 91.25 191 SER A C 1
ATOM 1427 O O . SER A 1 191 ? 2.459 6.806 -21.423 1.00 91.25 191 SER A O 1
ATOM 1429 N N . PHE A 1 192 ? 4.628 6.567 -20.876 1.00 94.12 192 PHE A N 1
ATOM 1430 C CA . PHE A 1 192 ? 4.369 6.056 -19.535 1.00 94.12 192 PHE A CA 1
ATOM 1431 C C . PHE A 1 192 ? 4.282 7.192 -18.507 1.00 94.12 192 PHE A C 1
ATOM 1433 O O . PHE A 1 192 ? 5.060 8.145 -18.588 1.00 94.12 192 PHE A O 1
ATOM 1440 N N . PRO A 1 193 ? 3.382 7.089 -17.510 1.00 93.94 193 PRO A N 1
ATOM 1441 C CA . PRO A 1 193 ? 3.243 8.106 -16.467 1.00 93.94 193 PRO A CA 1
ATOM 1442 C C . PRO A 1 193 ? 4.456 8.163 -15.529 1.00 93.94 193 PRO A C 1
ATOM 1444 O O . PRO A 1 193 ? 4.700 9.194 -14.914 1.00 93.94 193 PRO A O 1
ATOM 1447 N N . ASN A 1 194 ? 5.231 7.077 -15.441 1.00 92.19 194 ASN A N 1
ATOM 1448 C CA . ASN A 1 194 ? 6.325 6.890 -14.484 1.00 92.19 194 ASN A CA 1
ATOM 1449 C C . ASN A 1 194 ? 5.875 6.928 -13.015 1.00 92.19 194 ASN A C 1
ATOM 1451 O O . ASN A 1 194 ? 6.687 7.169 -12.128 1.00 92.19 194 ASN A O 1
ATOM 1455 N N . ASP A 1 195 ? 4.602 6.623 -12.759 1.00 94.06 195 ASP A N 1
ATOM 1456 C CA . ASP A 1 195 ? 4.092 6.298 -11.430 1.00 94.06 195 ASP A CA 1
ATOM 1457 C C . ASP A 1 195 ? 4.216 4.798 -11.155 1.00 94.06 195 ASP A C 1
ATOM 1459 O O . ASP A 1 195 ? 4.121 3.950 -12.056 1.00 94.06 195 ASP A O 1
ATOM 1463 N N . MET A 1 196 ? 4.392 4.444 -9.883 1.00 97.00 196 MET A N 1
ATOM 1464 C CA . MET A 1 196 ? 4.306 3.063 -9.430 1.00 97.00 196 MET A CA 1
ATOM 1465 C C . MET A 1 196 ? 2.917 2.518 -9.739 1.00 97.00 196 MET A C 1
ATOM 1467 O O . MET A 1 196 ? 1.909 2.974 -9.204 1.00 97.00 196 MET A O 1
ATOM 1471 N N . THR A 1 197 ? 2.886 1.527 -10.621 1.00 97.75 197 THR A N 1
ATOM 1472 C CA . THR A 1 197 ? 1.668 0.845 -11.028 1.00 97.75 197 THR A CA 1
ATOM 1473 C C . THR A 1 197 ? 1.880 -0.645 -10.841 1.00 97.75 197 THR A C 1
ATOM 1475 O O . THR A 1 197 ? 2.865 -1.210 -11.320 1.00 97.75 197 THR A O 1
ATOM 1478 N N . LEU A 1 198 ? 0.950 -1.289 -10.147 1.00 97.00 198 LEU A N 1
ATOM 1479 C CA . LEU A 1 198 ? 0.902 -2.735 -9.984 1.00 97.00 198 LEU A CA 1
ATOM 1480 C C . LEU A 1 198 ? -0.091 -3.332 -10.973 1.00 97.00 198 LEU A C 1
ATOM 1482 O O . LEU A 1 198 ? -1.028 -2.660 -11.404 1.00 97.00 198 LEU A O 1
ATOM 1486 N N . ILE A 1 199 ? 0.106 -4.599 -11.323 1.00 94.62 199 ILE A N 1
ATOM 1487 C CA . ILE A 1 199 ? -0.828 -5.369 -12.141 1.00 94.62 199 ILE A CA 1
ATOM 1488 C C . ILE A 1 199 ? -1.123 -6.722 -11.494 1.00 94.62 199 ILE A C 1
ATOM 1490 O O . ILE A 1 199 ? -0.217 -7.476 -11.119 1.00 94.62 199 ILE A O 1
ATOM 1494 N N . GLY A 1 200 ? -2.417 -7.024 -11.368 1.00 87.50 200 GLY A N 1
ATOM 1495 C CA . GLY A 1 200 ? -2.888 -8.212 -10.657 1.00 87.50 200 GLY A CA 1
ATOM 1496 C C . GLY A 1 200 ? -2.333 -8.290 -9.228 1.00 87.50 200 GLY A C 1
ATOM 1497 O O . GLY A 1 200 ? -2.143 -7.275 -8.564 1.00 87.50 200 GLY A O 1
ATOM 1498 N N . ASN A 1 201 ? -2.035 -9.503 -8.759 1.00 78.56 201 ASN A N 1
ATOM 1499 C CA . ASN A 1 201 ? -1.646 -9.753 -7.363 1.00 78.56 201 ASN A CA 1
ATOM 1500 C C . ASN A 1 201 ? -0.137 -9.940 -7.133 1.00 78.56 201 ASN A C 1
ATOM 1502 O O . ASN A 1 201 ? 0.256 -10.494 -6.108 1.00 78.56 201 ASN A O 1
ATOM 1506 N N . GLY A 1 202 ? 0.746 -9.536 -8.051 1.00 89.56 202 GLY A N 1
ATOM 1507 C CA . GLY A 1 202 ? 2.167 -9.831 -7.826 1.00 89.56 202 GLY A CA 1
ATOM 1508 C C . GLY A 1 202 ? 3.190 -9.283 -8.797 1.00 89.56 202 GLY A C 1
ATOM 1509 O O . GLY A 1 202 ? 4.328 -9.741 -8.750 1.00 89.56 202 GLY A O 1
ATOM 1510 N N . TYR A 1 203 ? 2.838 -8.329 -9.653 1.00 95.69 203 TYR A N 1
ATOM 1511 C CA . TYR A 1 203 ? 3.777 -7.799 -10.635 1.00 95.69 203 TYR A CA 1
ATOM 1512 C C . TYR A 1 203 ? 3.721 -6.282 -10.701 1.00 95.69 203 TYR A C 1
ATOM 1514 O O . TYR A 1 203 ? 2.669 -5.669 -10.512 1.00 95.69 203 TYR A O 1
ATOM 1522 N N . MET A 1 204 ? 4.864 -5.690 -11.022 1.00 97.56 204 MET A N 1
ATOM 1523 C CA . MET A 1 204 ? 4.910 -4.312 -11.490 1.00 97.56 204 MET A CA 1
ATOM 1524 C C . MET A 1 204 ? 4.288 -4.255 -12.888 1.00 97.56 204 MET A C 1
ATOM 1526 O O . MET A 1 204 ? 4.578 -5.108 -13.728 1.00 97.56 204 MET A O 1
ATOM 1530 N N . ALA A 1 205 ? 3.461 -3.250 -13.165 1.00 97.06 205 ALA A N 1
ATOM 1531 C CA . ALA A 1 205 ? 2.929 -3.002 -14.500 1.00 97.06 205 ALA A CA 1
ATOM 1532 C C . ALA A 1 205 ? 4.031 -2.373 -15.366 1.00 97.06 205 ALA A C 1
ATOM 1534 O O . ALA A 1 205 ? 4.168 -1.154 -15.455 1.00 97.06 205 ALA A O 1
ATOM 1535 N N . THR A 1 206 ? 4.867 -3.222 -15.951 1.00 96.12 206 THR A N 1
ATOM 1536 C CA . THR A 1 206 ? 6.083 -2.846 -16.675 1.00 96.12 206 THR A CA 1
ATOM 1537 C C . THR A 1 206 ? 6.152 -3.569 -18.016 1.00 96.12 206 THR A C 1
ATOM 1539 O O . THR A 1 206 ? 5.547 -4.629 -18.180 1.00 96.12 206 THR A O 1
ATOM 1542 N N . VAL A 1 207 ? 6.891 -3.018 -18.979 1.00 95.31 207 VAL A N 1
ATOM 1543 C CA . VAL A 1 207 ? 7.081 -3.639 -20.306 1.00 95.31 207 VAL A CA 1
ATOM 1544 C C . VAL A 1 207 ? 8.464 -4.267 -20.494 1.00 95.31 207 VAL A C 1
ATOM 1546 O O . VAL A 1 207 ? 8.723 -4.868 -21.538 1.00 95.31 207 VAL A O 1
ATOM 1549 N N . VAL A 1 208 ? 9.352 -4.173 -19.499 1.00 95.00 208 VAL A N 1
ATOM 1550 C CA . VAL A 1 208 ? 10.677 -4.799 -19.570 1.00 95.00 208 VAL A CA 1
ATOM 1551 C C . VAL A 1 208 ? 10.569 -6.318 -19.776 1.00 95.00 208 VAL A C 1
ATOM 1553 O O . VAL A 1 208 ? 9.817 -6.986 -19.061 1.00 95.00 208 VAL A O 1
ATOM 1556 N N . PRO A 1 209 ? 11.328 -6.906 -20.723 1.00 92.88 209 PRO A N 1
ATOM 1557 C CA . PRO A 1 209 ? 11.369 -8.352 -20.913 1.00 92.88 209 PRO A CA 1
ATOM 1558 C C . PRO A 1 209 ? 11.683 -9.121 -19.623 1.00 92.88 209 PRO A C 1
ATOM 1560 O O . PRO A 1 209 ? 12.679 -8.844 -18.950 1.00 92.88 209 PRO A O 1
ATOM 1563 N N . GLY A 1 210 ? 10.842 -10.110 -19.310 1.00 91.81 210 GLY A N 1
ATOM 1564 C CA . GLY A 1 210 ? 10.884 -10.878 -18.058 1.00 91.81 210 GLY A CA 1
ATOM 1565 C C . GLY A 1 210 ? 10.042 -10.277 -16.926 1.00 91.81 210 GLY A C 1
ATOM 1566 O O . GLY A 1 210 ? 9.780 -10.963 -15.941 1.00 91.81 210 GLY A O 1
ATOM 1567 N N . GLY A 1 211 ? 9.567 -9.040 -17.089 1.00 94.94 211 GLY A N 1
ATOM 1568 C CA . GLY A 1 211 ? 8.774 -8.328 -16.095 1.00 94.94 211 GLY A CA 1
ATOM 1569 C C . GLY A 1 211 ? 9.550 -8.039 -14.811 1.00 94.94 211 GLY A C 1
ATOM 1570 O O . GLY A 1 211 ? 10.773 -8.180 -14.741 1.00 94.94 211 GLY A O 1
ATOM 1571 N N . GLN A 1 212 ? 8.815 -7.619 -13.783 1.00 97.94 212 GLN A N 1
ATOM 1572 C CA . GLN A 1 212 ? 9.332 -7.457 -12.426 1.00 97.94 212 GLN A CA 1
ATOM 1573 C C . GLN A 1 212 ? 8.291 -7.986 -11.445 1.00 97.94 212 GLN A C 1
ATOM 1575 O O . GLN A 1 212 ? 7.143 -7.536 -11.439 1.00 97.94 212 GLN A O 1
ATOM 1580 N N . SER A 1 213 ? 8.684 -8.982 -10.655 1.00 97.06 213 SER A N 1
ATOM 1581 C CA . SER A 1 213 ? 7.790 -9.646 -9.703 1.00 97.06 213 SER A CA 1
ATOM 1582 C C . SER A 1 213 ? 7.876 -8.965 -8.348 1.00 97.06 213 SER A C 1
ATOM 1584 O O . SER A 1 213 ? 8.971 -8.651 -7.889 1.00 97.06 213 SER A O 1
ATOM 1586 N N . ILE A 1 214 ? 6.736 -8.786 -7.696 1.00 97.50 214 ILE A N 1
ATOM 1587 C CA . ILE A 1 214 ? 6.639 -8.319 -6.315 1.00 97.50 214 ILE A CA 1
ATOM 1588 C C . ILE A 1 214 ? 6.800 -9.517 -5.382 1.00 97.50 214 ILE A C 1
ATOM 1590 O O . ILE A 1 214 ? 6.380 -10.634 -5.703 1.00 97.50 214 ILE A O 1
ATOM 1594 N N . TYR A 1 215 ? 7.422 -9.288 -4.235 1.00 98.00 215 TYR A N 1
ATOM 1595 C CA . TYR A 1 215 ? 7.591 -10.283 -3.190 1.00 98.00 215 TYR A CA 1
ATOM 1596 C C . TYR A 1 215 ? 7.777 -9.616 -1.823 1.00 98.00 215 TYR A C 1
ATOM 1598 O O . TYR A 1 215 ? 8.070 -8.423 -1.729 1.00 98.00 215 TYR A O 1
ATOM 1606 N N . TRP A 1 216 ? 7.638 -10.400 -0.757 1.00 98.19 216 TRP A N 1
ATOM 1607 C CA . TRP A 1 216 ? 7.853 -9.936 0.613 1.00 98.19 216 TRP A CA 1
ATOM 1608 C C . TRP A 1 216 ? 9.152 -10.491 1.173 1.00 98.19 216 TRP A C 1
ATOM 1610 O O . TRP A 1 216 ? 9.421 -11.692 1.052 1.00 98.19 216 TRP A O 1
ATOM 1620 N N . GLN A 1 217 ? 9.939 -9.632 1.809 1.00 98.38 217 GLN A N 1
ATOM 1621 C CA . GLN A 1 217 ? 11.177 -10.014 2.477 1.00 98.38 217 GLN A CA 1
ATOM 1622 C C . GLN A 1 217 ? 10.932 -10.536 3.902 1.00 98.38 217 GLN A C 1
ATOM 1624 O O . GLN A 1 217 ? 9.860 -10.342 4.474 1.00 98.38 217 GLN A O 1
ATOM 1629 N N . LYS A 1 218 ? 11.918 -11.228 4.490 1.00 98.12 218 LYS A N 1
ATOM 1630 C CA . LYS A 1 218 ? 11.829 -11.796 5.854 1.00 98.12 218 LYS A CA 1
ATOM 1631 C C . LYS A 1 218 ? 11.683 -10.753 6.957 1.00 98.12 218 LYS A C 1
ATOM 1633 O O . LYS A 1 218 ? 11.189 -11.088 8.024 1.00 98.12 218 LYS A O 1
ATOM 1638 N N . ASP A 1 219 ? 12.113 -9.523 6.710 1.00 97.69 219 ASP A N 1
ATOM 1639 C CA . ASP A 1 219 ? 11.898 -8.371 7.594 1.00 97.69 219 ASP A CA 1
ATOM 1640 C C . ASP A 1 219 ? 10.541 -7.683 7.354 1.00 97.69 219 ASP A C 1
ATOM 1642 O O . ASP A 1 219 ? 10.252 -6.648 7.945 1.00 97.69 219 ASP A O 1
ATOM 1646 N N . GLY A 1 220 ? 9.705 -8.245 6.479 1.00 98.25 220 GLY A N 1
ATOM 1647 C CA . GLY A 1 220 ? 8.408 -7.700 6.113 1.00 98.25 220 GLY A CA 1
ATOM 1648 C C . GLY A 1 220 ? 8.440 -6.694 4.970 1.00 98.25 220 GLY A C 1
ATOM 1649 O O . GLY A 1 220 ? 7.362 -6.285 4.552 1.00 98.25 220 GLY A O 1
ATOM 1650 N N . ALA A 1 221 ? 9.600 -6.296 4.434 1.00 98.44 221 ALA A N 1
ATOM 1651 C CA . ALA A 1 221 ? 9.647 -5.273 3.391 1.00 98.44 221 ALA A CA 1
ATOM 1652 C C . ALA A 1 221 ? 8.934 -5.745 2.117 1.00 98.44 221 ALA A C 1
ATOM 1654 O O . ALA A 1 221 ? 9.180 -6.858 1.636 1.00 98.44 221 ALA A O 1
ATOM 1655 N N . LEU A 1 222 ? 8.093 -4.883 1.537 1.00 98.44 222 LEU A N 1
ATOM 1656 C CA . LEU A 1 222 ? 7.616 -5.097 0.174 1.00 98.44 222 LEU A CA 1
ATOM 1657 C C . LEU A 1 222 ? 8.758 -4.779 -0.793 1.00 98.44 222 LEU A C 1
ATOM 1659 O O . LEU A 1 222 ? 9.412 -3.736 -0.680 1.00 98.44 222 LEU A O 1
ATOM 1663 N N . ALA A 1 223 ? 9.008 -5.680 -1.735 1.00 98.19 223 ALA A N 1
ATOM 1664 C CA . ALA A 1 223 ? 10.093 -5.552 -2.690 1.00 98.19 223 ALA A CA 1
ATOM 1665 C C . ALA A 1 223 ? 9.674 -6.009 -4.085 1.00 98.19 223 ALA A C 1
ATOM 1667 O O . ALA A 1 223 ? 8.667 -6.696 -4.260 1.00 98.19 223 ALA A O 1
ATOM 1668 N N . PHE A 1 224 ? 10.458 -5.624 -5.087 1.00 98.25 224 PHE A N 1
ATOM 1669 C CA . PHE A 1 224 ? 10.275 -6.080 -6.460 1.00 98.25 224 PHE A CA 1
ATOM 1670 C C . PHE A 1 224 ? 11.605 -6.476 -7.095 1.00 98.25 224 PHE A C 1
ATOM 1672 O O . PHE A 1 224 ? 12.659 -5.923 -6.774 1.00 98.25 224 PHE A O 1
ATOM 1679 N N . THR A 1 225 ? 11.572 -7.457 -7.996 1.00 98.06 225 THR A N 1
ATOM 1680 C CA . THR A 1 225 ? 12.786 -7.948 -8.653 1.00 98.06 225 THR A CA 1
ATOM 1681 C C . THR A 1 225 ? 13.403 -6.883 -9.552 1.00 98.06 225 THR A C 1
ATOM 1683 O O . THR A 1 225 ? 12.717 -6.052 -10.156 1.00 98.06 225 THR A O 1
ATOM 1686 N N . GLN A 1 226 ? 14.728 -6.917 -9.670 1.00 97.00 226 GLN A N 1
ATOM 1687 C CA . GLN A 1 226 ? 15.433 -6.124 -10.668 1.00 97.00 226 GLN A CA 1
ATOM 1688 C C . GLN A 1 226 ? 14.937 -6.484 -12.080 1.00 97.00 226 GLN A C 1
ATOM 1690 O O . GLN A 1 226 ? 14.582 -7.632 -12.354 1.00 97.00 226 GLN A O 1
ATOM 1695 N N . ALA A 1 227 ? 14.943 -5.502 -12.980 1.00 95.44 227 ALA A N 1
ATOM 1696 C CA . ALA A 1 227 ? 14.720 -5.714 -14.406 1.00 95.44 227 ALA A CA 1
ATOM 1697 C C . ALA A 1 227 ? 15.563 -6.880 -14.957 1.00 95.44 227 ALA A C 1
ATOM 1699 O O . ALA A 1 227 ? 16.733 -7.028 -14.605 1.00 95.44 227 ALA A O 1
ATOM 1700 N N . HIS A 1 228 ? 14.964 -7.695 -15.832 1.00 92.62 228 HIS A N 1
ATOM 1701 C CA . HIS A 1 228 ? 15.591 -8.883 -16.433 1.00 92.62 228 HIS A CA 1
ATOM 1702 C C . HIS A 1 228 ? 16.062 -9.956 -15.435 1.00 92.62 228 HIS A C 1
ATOM 1704 O O . HIS A 1 228 ? 16.827 -10.848 -15.802 1.00 92.62 228 HIS A O 1
ATOM 1710 N N . SER A 1 229 ? 15.611 -9.895 -14.182 1.00 94.75 229 SER A N 1
ATOM 1711 C CA . SER A 1 229 ? 16.001 -10.825 -13.129 1.00 94.75 229 SER A CA 1
ATOM 1712 C C . SER A 1 229 ? 14.779 -11.392 -12.421 1.00 94.75 229 SER A C 1
ATOM 1714 O O . SER A 1 229 ? 13.818 -10.687 -12.114 1.00 94.75 229 SER A O 1
ATOM 1716 N N . SER A 1 230 ? 14.847 -12.683 -12.106 1.00 92.88 230 SER A N 1
ATOM 1717 C CA . SER A 1 230 ? 13.904 -13.357 -11.212 1.00 92.88 230 SER A CA 1
ATOM 1718 C C . SER A 1 230 ? 14.442 -13.484 -9.782 1.00 92.88 230 SER A C 1
ATOM 1720 O O . SER A 1 230 ? 13.828 -14.154 -8.958 1.00 92.88 230 SER A O 1
ATOM 1722 N N . SER A 1 231 ? 15.607 -12.897 -9.483 1.00 95.44 231 SER A N 1
ATOM 1723 C CA . SER A 1 231 ? 16.237 -13.013 -8.167 1.00 95.44 231 SER A CA 1
ATOM 1724 C C . SER A 1 231 ? 15.450 -12.234 -7.112 1.00 95.44 231 SER A C 1
ATOM 1726 O O . SER A 1 231 ? 15.217 -11.035 -7.263 1.00 95.44 231 SER A O 1
ATOM 1728 N N . GLN A 1 232 ? 15.057 -12.922 -6.040 1.00 95.94 232 GLN A N 1
ATOM 1729 C CA . GLN A 1 232 ? 14.264 -12.379 -4.935 1.00 95.94 232 GLN A CA 1
ATOM 1730 C C . GLN A 1 232 ? 15.084 -12.462 -3.649 1.00 95.94 232 GLN A C 1
ATOM 1732 O O . GLN A 1 232 ? 15.137 -13.493 -2.973 1.00 95.94 232 GLN A O 1
ATOM 1737 N N . TRP A 1 233 ? 15.782 -11.375 -3.332 1.00 95.62 233 TRP A N 1
ATOM 1738 C CA . TRP A 1 233 ? 16.677 -11.343 -2.182 1.00 95.62 233 TRP A CA 1
ATOM 1739 C C . TRP A 1 233 ? 15.896 -11.322 -0.866 1.00 95.62 233 TRP A C 1
ATOM 1741 O O . TRP A 1 233 ? 14.928 -10.582 -0.737 1.00 95.62 233 TRP A O 1
ATOM 1751 N N . ASN A 1 234 ? 16.338 -12.116 0.113 1.00 96.88 234 ASN A N 1
ATOM 1752 C CA . ASN A 1 234 ? 15.720 -12.216 1.439 1.00 96.88 234 ASN A CA 1
ATOM 1753 C C . ASN A 1 234 ? 14.221 -12.582 1.422 1.00 96.88 234 ASN A C 1
ATOM 1755 O O . ASN A 1 234 ? 13.461 -12.143 2.276 1.00 96.88 234 ASN A O 1
ATOM 1759 N N . LEU A 1 235 ? 13.792 -13.399 0.458 1.00 97.50 235 LEU A N 1
ATOM 1760 C CA . LEU A 1 235 ? 12.400 -13.810 0.279 1.00 97.50 235 LEU A CA 1
ATOM 1761 C C . LEU A 1 235 ? 11.785 -14.496 1.520 1.00 97.50 235 LEU A C 1
ATOM 1763 O O . LEU A 1 235 ? 12.387 -15.397 2.112 1.00 97.50 235 LEU A O 1
ATOM 1767 N N . SER A 1 236 ? 10.545 -14.112 1.836 1.00 97.31 236 SER A N 1
ATOM 1768 C CA . SER A 1 236 ? 9.637 -14.778 2.780 1.00 97.31 236 SER A CA 1
ATOM 1769 C C . SER A 1 236 ? 8.338 -15.244 2.118 1.00 97.31 236 SER A C 1
ATOM 1771 O O . SER A 1 236 ? 7.907 -16.366 2.368 1.00 97.31 236 SER A O 1
ATOM 1773 N N . TYR A 1 237 ? 7.722 -14.414 1.268 1.00 97.06 237 TYR A N 1
ATOM 1774 C CA . TYR A 1 237 ? 6.494 -14.760 0.541 1.00 97.06 237 TYR A CA 1
ATOM 1775 C C . TYR A 1 237 ? 6.593 -14.351 -0.926 1.00 97.06 237 TYR A C 1
ATOM 1777 O O . TYR A 1 237 ? 7.021 -13.240 -1.240 1.00 97.06 237 TYR A O 1
ATOM 1785 N N . TYR A 1 238 ? 6.178 -15.256 -1.812 1.00 95.06 238 TYR A N 1
ATOM 1786 C CA . TYR A 1 238 ? 6.042 -14.979 -3.239 1.00 95.06 238 TYR A CA 1
ATOM 1787 C C . TYR A 1 238 ? 4.786 -14.154 -3.519 1.00 95.06 238 TYR A C 1
ATOM 1789 O O . TYR A 1 238 ? 3.753 -14.359 -2.882 1.00 95.06 238 TYR A O 1
ATOM 1797 N N . GLY A 1 239 ? 4.869 -13.299 -4.537 1.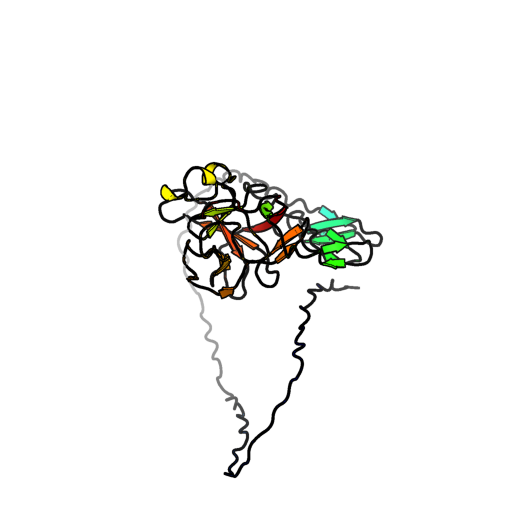00 92.62 239 GLY A N 1
ATOM 1798 C CA . GLY A 1 239 ? 3.761 -12.457 -4.964 1.00 92.62 239 GLY A CA 1
ATOM 1799 C C . GLY A 1 239 ? 3.587 -11.217 -4.094 1.00 92.62 239 GLY A C 1
ATOM 1800 O O . GLY A 1 239 ? 4.331 -10.964 -3.146 1.00 92.62 239 GLY A O 1
ATOM 1801 N N . GLY A 1 240 ? 2.593 -10.419 -4.463 1.00 90.69 240 GLY A N 1
ATOM 1802 C CA . GLY A 1 240 ? 2.205 -9.238 -3.717 1.00 90.69 240 GLY A CA 1
ATOM 1803 C C . GLY A 1 240 ? 1.286 -9.575 -2.548 1.00 90.69 240 GLY A C 1
ATOM 1804 O O . GLY A 1 240 ? 1.216 -10.692 -2.039 1.00 90.69 240 GLY A O 1
ATOM 1805 N N . GLY A 1 241 ? 0.608 -8.544 -2.088 1.00 94.19 241 GLY A N 1
ATOM 1806 C CA . GLY A 1 241 ? -0.456 -8.592 -1.114 1.00 94.19 241 GLY A CA 1
ATOM 1807 C C . GLY A 1 241 ? -1.822 -8.946 -1.700 1.00 94.19 241 GLY A C 1
ATOM 1808 O O . GLY A 1 241 ? -1.943 -9.438 -2.822 1.00 94.19 241 GLY A O 1
ATOM 1809 N N . ILE A 1 242 ? -2.867 -8.655 -0.930 1.00 96.12 242 ILE A N 1
ATOM 1810 C CA . ILE A 1 242 ? -4.262 -8.786 -1.357 1.00 96.12 242 ILE A CA 1
ATOM 1811 C C . ILE A 1 242 ? -4.820 -7.388 -1.609 1.00 96.12 242 ILE A C 1
ATOM 1813 O O . ILE A 1 242 ? -4.939 -6.596 -0.676 1.00 96.12 242 ILE A O 1
ATOM 1817 N N . ALA A 1 243 ? -5.170 -7.097 -2.860 1.00 96.69 243 ALA A N 1
ATOM 1818 C CA . ALA A 1 243 ? -5.853 -5.870 -3.252 1.00 96.69 243 ALA A CA 1
ATOM 1819 C C . ALA A 1 243 ? -7.374 -6.084 -3.295 1.00 96.69 243 ALA A C 1
ATOM 1821 O O . ALA A 1 243 ? -7.842 -7.109 -3.799 1.00 96.69 243 ALA A O 1
ATOM 1822 N N . TYR A 1 244 ? -8.142 -5.101 -2.828 1.00 96.56 244 TYR A N 1
ATOM 1823 C CA . TYR A 1 244 ? -9.604 -5.083 -2.921 1.00 96.56 244 TYR A CA 1
ATOM 1824 C C . TYR A 1 244 ? -10.094 -3.941 -3.814 1.00 96.56 244 TYR A C 1
ATOM 1826 O O . TYR A 1 244 ? -9.561 -2.832 -3.768 1.00 96.56 244 TYR A O 1
ATOM 1834 N N . GLU A 1 245 ? -11.128 -4.203 -4.613 1.00 93.75 245 GLU A N 1
ATOM 1835 C CA . GLU A 1 245 ? -11.769 -3.191 -5.458 1.00 93.75 245 GLU A CA 1
ATOM 1836 C C . GLU A 1 245 ? -12.393 -2.085 -4.595 1.00 93.75 245 GLU A C 1
ATOM 1838 O O . GLU A 1 245 ? -13.168 -2.360 -3.673 1.00 93.75 245 GLU A O 1
ATOM 1843 N N . GLY A 1 246 ? -12.023 -0.825 -4.859 1.00 91.06 246 GLY A N 1
ATOM 1844 C CA . GLY A 1 246 ? -12.450 0.319 -4.042 1.00 91.06 246 GLY A CA 1
ATOM 1845 C C . GLY A 1 246 ? -12.111 0.159 -2.553 1.00 91.06 246 GLY A C 1
ATOM 1846 O O . GLY A 1 246 ? -12.889 0.576 -1.688 1.00 91.06 246 GLY A O 1
ATOM 1847 N N . GLY A 1 247 ? -11.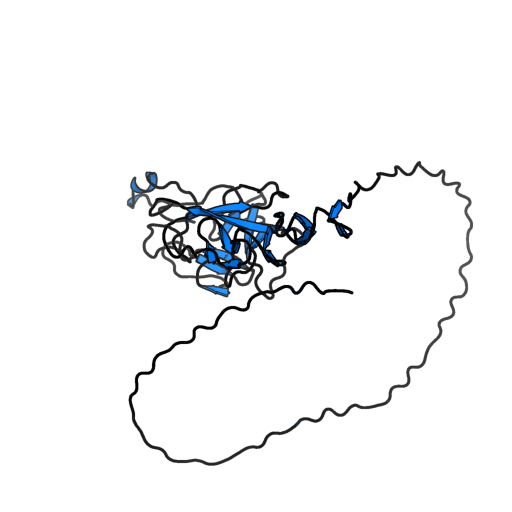015 -0.536 -2.244 1.00 96.19 247 GLY A N 1
ATOM 1848 C CA . GLY A 1 247 ? -10.595 -0.872 -0.890 1.00 96.19 247 GLY A CA 1
ATOM 1849 C C . GLY A 1 247 ? -9.095 -0.691 -0.684 1.00 96.19 247 GLY A C 1
ATOM 1850 O O . GLY A 1 247 ? -8.462 0.182 -1.276 1.00 96.19 247 GLY A O 1
ATOM 1851 N N . GLY A 1 248 ? -8.541 -1.507 0.204 1.00 97.44 248 GLY A N 1
ATOM 1852 C CA . GLY A 1 248 ? -7.135 -1.484 0.571 1.00 97.44 248 GLY A CA 1
ATOM 1853 C C . GLY A 1 248 ? -6.307 -2.565 -0.116 1.00 97.44 248 GLY A C 1
ATOM 1854 O O . GLY A 1 248 ? -6.823 -3.534 -0.675 1.00 97.44 248 GLY A O 1
ATOM 1855 N N . TYR A 1 249 ? -4.998 -2.395 -0.018 1.00 97.81 249 TYR A N 1
ATOM 1856 C CA . TYR A 1 249 ? -3.972 -3.383 -0.281 1.00 97.81 249 TYR A CA 1
ATOM 1857 C C . TYR A 1 249 ? -3.404 -3.837 1.062 1.00 97.81 249 TYR A C 1
ATOM 1859 O O . TYR A 1 249 ? -2.953 -3.019 1.863 1.00 97.81 249 TYR A O 1
ATOM 1867 N N . PHE A 1 250 ? -3.449 -5.138 1.313 1.00 97.44 250 PHE A N 1
ATOM 1868 C CA . PHE A 1 250 ? -2.987 -5.765 2.550 1.00 97.44 250 PHE A CA 1
ATOM 1869 C C . PHE A 1 250 ? -1.783 -6.649 2.271 1.00 97.44 250 PHE A C 1
ATOM 1871 O O . PHE A 1 250 ? -1.594 -7.081 1.140 1.00 97.44 250 PHE A O 1
ATOM 1878 N N . GLY A 1 251 ? -0.988 -6.946 3.294 1.00 97.12 251 GLY A N 1
ATOM 1879 C CA . GLY A 1 251 ? 0.154 -7.848 3.209 1.00 97.12 251 GLY A CA 1
ATOM 1880 C C . GLY A 1 251 ? -0.213 -9.275 2.771 1.00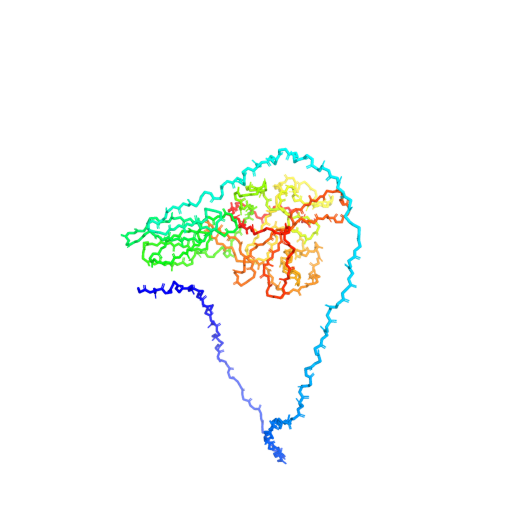 97.12 251 GLY A C 1
ATOM 1881 O O . GLY A 1 251 ? -1.385 -9.593 2.518 1.00 97.12 251 GLY A O 1
ATOM 1882 N N . PRO A 1 252 ? 0.777 -10.180 2.692 1.00 95.56 252 PRO A N 1
ATOM 1883 C CA . PRO A 1 252 ? 0.505 -11.575 2.361 1.00 95.56 252 PRO A CA 1
ATOM 1884 C C . PRO A 1 252 ? -0.452 -12.146 3.412 1.00 95.56 252 PRO A C 1
ATOM 1886 O O . PRO A 1 252 ? -0.396 -11.745 4.565 1.00 95.56 252 PRO A O 1
ATOM 1889 N N . ASN A 1 253 ? -1.372 -13.036 3.034 1.00 93.38 253 ASN A N 1
ATOM 1890 C CA . ASN A 1 253 ? -2.406 -13.581 3.935 1.00 93.38 253 ASN A CA 1
ATOM 1891 C C . ASN A 1 253 ? -3.366 -12.540 4.561 1.00 93.38 253 ASN A C 1
ATOM 1893 O O . ASN A 1 253 ? -4.186 -12.897 5.410 1.00 93.38 253 ASN A O 1
ATOM 1897 N N . GLY A 1 254 ? -3.333 -11.285 4.102 1.00 94.56 254 GLY A N 1
ATOM 1898 C CA . GLY A 1 254 ? -4.158 -10.203 4.634 1.00 94.56 254 GLY A CA 1
ATOM 1899 C C . GLY A 1 254 ? -3.584 -9.548 5.890 1.00 94.56 254 GLY A C 1
ATOM 1900 O O . GLY A 1 254 ? -4.362 -8.981 6.655 1.00 94.56 254 GLY A O 1
ATOM 1901 N N . GLU A 1 255 ? -2.268 -9.653 6.106 1.00 97.12 255 GLU A N 1
ATOM 1902 C CA . GLU A 1 255 ? -1.561 -8.973 7.198 1.00 97.12 255 GLU A CA 1
ATOM 1903 C C . GLU A 1 255 ? -1.656 -7.446 7.077 1.00 97.12 255 GLU A C 1
ATOM 1905 O O . GLU A 1 255 ? -1.679 -6.886 5.976 1.00 97.12 255 GLU A O 1
ATOM 1910 N N . ASP A 1 256 ? -1.662 -6.760 8.217 1.00 96.62 256 ASP A N 1
ATOM 1911 C CA . ASP A 1 256 ? -1.631 -5.300 8.249 1.00 96.62 256 ASP A CA 1
ATOM 1912 C C . ASP A 1 256 ? -0.283 -4.756 7.765 1.00 96.62 256 ASP A C 1
ATOM 1914 O O . ASP A 1 256 ? 0.773 -5.382 7.919 1.00 96.62 256 ASP A O 1
ATOM 1918 N N . LEU A 1 257 ? -0.316 -3.545 7.209 1.00 98.44 257 LEU A N 1
ATOM 1919 C CA . LEU A 1 257 ? 0.876 -2.844 6.757 1.00 98.44 257 LEU A CA 1
ATOM 1920 C C . LEU A 1 257 ? 1.372 -1.854 7.808 1.00 98.44 257 LEU A C 1
ATOM 1922 O O . LEU A 1 257 ? 0.632 -1.312 8.634 1.00 98.44 257 LEU A O 1
ATOM 1926 N N . VAL A 1 258 ? 2.673 -1.617 7.762 1.00 98.44 258 VAL A N 1
ATOM 1927 C CA . VAL A 1 258 ? 3.380 -0.648 8.588 1.00 98.44 258 VAL A CA 1
ATOM 1928 C C . VAL A 1 258 ? 4.379 0.084 7.704 1.00 98.44 258 VAL A C 1
ATOM 1930 O O . VAL A 1 258 ? 4.936 -0.491 6.770 1.00 98.44 258 VAL A O 1
ATOM 1933 N N . THR A 1 259 ? 4.608 1.360 7.983 1.00 98.25 259 THR A N 1
ATOM 1934 C CA . THR A 1 259 ? 5.698 2.106 7.370 1.00 98.25 259 THR A CA 1
ATOM 1935 C C . THR A 1 259 ? 6.705 2.553 8.415 1.00 98.25 259 THR A C 1
ATOM 1937 O O . THR A 1 259 ? 6.338 2.920 9.532 1.00 98.25 259 THR A O 1
ATOM 1940 N N . CYS A 1 260 ? 7.985 2.476 8.065 1.00 97.88 260 CYS A N 1
ATOM 1941 C CA . CYS A 1 260 ? 9.088 2.818 8.951 1.00 97.88 260 CYS A CA 1
ATOM 1942 C C . CYS A 1 260 ? 9.967 3.905 8.333 1.00 97.88 260 CYS A C 1
ATOM 1944 O O . CYS A 1 260 ? 10.235 3.852 7.130 1.00 97.88 260 CYS A O 1
ATOM 1946 N N . PRO A 1 261 ? 10.483 4.839 9.147 1.00 96.69 261 PRO A N 1
ATOM 1947 C CA . PRO A 1 261 ? 11.480 5.789 8.695 1.00 96.69 261 PRO A CA 1
ATOM 1948 C C . PRO A 1 261 ? 12.811 5.059 8.491 1.00 96.69 261 PRO A C 1
ATOM 1950 O O . PRO A 1 261 ? 13.390 4.522 9.436 1.00 96.69 261 PRO A O 1
ATOM 1953 N N . VAL A 1 262 ? 13.303 5.052 7.258 1.00 95.06 262 VAL A N 1
ATOM 1954 C CA . VAL A 1 262 ? 14.580 4.458 6.850 1.00 95.06 262 VAL A CA 1
ATOM 1955 C C . VAL A 1 262 ? 15.380 5.525 6.115 1.00 95.06 262 VAL A C 1
ATOM 1957 O O . VAL A 1 262 ? 14.804 6.345 5.410 1.00 95.06 262 VAL A O 1
ATOM 1960 N N . VAL A 1 263 ? 16.704 5.539 6.265 1.00 92.25 263 VAL A N 1
ATOM 1961 C CA . VAL A 1 263 ? 17.585 6.340 5.402 1.00 92.25 263 VAL A CA 1
ATOM 1962 C C . VAL A 1 263 ? 17.973 5.458 4.213 1.00 92.25 263 VAL A C 1
ATOM 1964 O O . VAL A 1 263 ? 18.728 4.503 4.417 1.00 92.25 263 VAL A O 1
ATOM 1967 N N . PRO A 1 264 ? 17.448 5.701 2.994 1.00 85.75 264 PRO A N 1
ATOM 1968 C CA . PRO A 1 264 ? 17.773 4.868 1.843 1.00 85.75 264 PRO A CA 1
ATOM 1969 C C . PRO A 1 264 ? 19.282 4.884 1.553 1.00 85.75 264 PRO A C 1
ATOM 1971 O O . PRO A 1 264 ? 19.928 5.920 1.748 1.00 85.75 264 PRO A O 1
ATOM 1974 N N . PRO A 1 265 ? 19.863 3.782 1.043 1.00 82.50 265 PRO A N 1
ATOM 1975 C CA . PRO A 1 265 ? 21.259 3.769 0.623 1.00 82.50 265 PRO A CA 1
ATOM 1976 C C . PRO A 1 265 ? 21.568 4.910 -0.356 1.00 82.50 265 PRO A C 1
ATOM 1978 O O . PRO A 1 265 ? 20.887 5.076 -1.365 1.00 82.50 265 PRO A O 1
ATOM 1981 N N . GLY A 1 266 ? 22.598 5.705 -0.057 1.00 82.69 266 GLY A N 1
ATOM 1982 C CA . GLY A 1 266 ? 22.989 6.855 -0.882 1.00 82.69 266 GLY A CA 1
ATOM 1983 C C . GLY A 1 266 ? 22.154 8.125 -0.672 1.00 82.69 266 GLY A C 1
ATOM 1984 O O . GLY A 1 266 ? 22.388 9.111 -1.367 1.00 82.69 266 GLY A O 1
ATOM 1985 N N . SER A 1 267 ? 21.221 8.131 0.284 1.00 85.06 267 SER A N 1
ATOM 1986 C CA . SER A 1 267 ? 20.458 9.315 0.686 1.00 85.06 267 SER A CA 1
ATOM 1987 C C . SER A 1 267 ? 20.947 9.883 2.021 1.00 85.06 267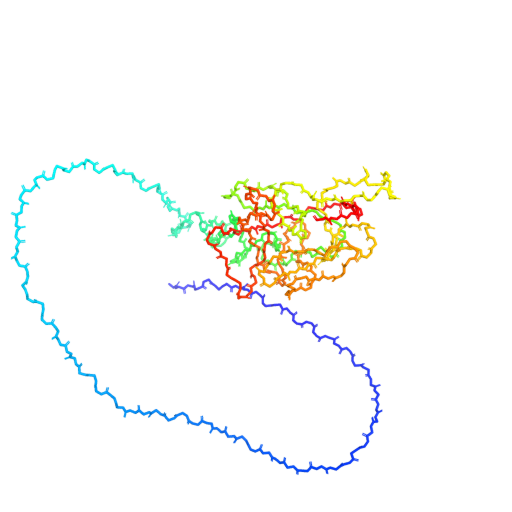 SER A C 1
ATOM 1989 O O . SER A 1 267 ? 21.422 9.154 2.888 1.00 85.06 267 SER A O 1
ATOM 1991 N N . ASN A 1 268 ? 20.764 11.193 2.203 1.00 87.94 268 ASN A N 1
ATOM 1992 C CA . ASN A 1 268 ? 20.931 11.883 3.488 1.00 87.94 268 ASN A CA 1
ATOM 1993 C C . ASN A 1 268 ? 19.583 12.208 4.156 1.00 87.94 268 ASN A C 1
ATOM 1995 O O . ASN A 1 268 ? 19.550 12.859 5.199 1.00 87.94 268 ASN A O 1
ATOM 1999 N N . THR A 1 269 ? 18.470 11.808 3.539 1.00 88.75 269 THR A N 1
ATOM 2000 C CA . THR A 1 269 ? 17.113 12.058 4.028 1.00 88.75 269 THR A CA 1
ATOM 2001 C C . THR A 1 269 ? 16.415 10.752 4.371 1.00 88.75 269 THR A C 1
ATOM 2003 O O . THR A 1 269 ? 16.602 9.726 3.716 1.00 88.75 269 THR A O 1
ATOM 2006 N N . THR A 1 270 ? 15.591 10.807 5.411 1.00 92.19 270 THR A N 1
ATOM 2007 C CA . THR A 1 270 ? 14.717 9.707 5.809 1.00 92.19 270 THR A CA 1
ATOM 2008 C C . THR A 1 270 ? 13.517 9.625 4.869 1.00 92.19 270 THR A C 1
ATOM 2010 O O . THR A 1 270 ? 12.914 10.646 4.539 1.00 92.19 270 THR A O 1
ATOM 2013 N N . ALA A 1 271 ? 13.148 8.410 4.484 1.00 94.00 271 ALA A N 1
ATOM 2014 C CA . ALA A 1 271 ? 11.944 8.089 3.735 1.00 94.00 271 ALA A CA 1
ATOM 2015 C C . ALA A 1 271 ? 11.135 7.008 4.466 1.00 94.00 271 ALA A C 1
ATOM 2017 O O . ALA A 1 271 ? 11.665 6.250 5.277 1.00 94.00 271 ALA A O 1
ATOM 2018 N N . TRP A 1 272 ? 9.841 6.943 4.177 1.00 97.56 272 TRP A N 1
ATOM 2019 C CA . TRP A 1 272 ? 8.901 6.018 4.805 1.00 97.56 272 TRP A CA 1
ATOM 2020 C C . TRP A 1 272 ? 8.792 4.740 3.970 1.00 97.56 272 TRP A C 1
ATOM 2022 O O . TRP A 1 272 ? 8.074 4.713 2.977 1.00 97.56 272 TRP A O 1
ATOM 2032 N N . GLN A 1 273 ? 9.526 3.684 4.323 1.00 98.31 273 GLN A N 1
ATOM 2033 C CA . GLN A 1 273 ? 9.493 2.408 3.593 1.00 98.31 273 GLN A CA 1
ATOM 2034 C C . GLN A 1 273 ? 8.293 1.558 4.023 1.00 98.31 273 GLN A C 1
ATOM 2036 O O . GLN A 1 273 ? 7.907 1.598 5.191 1.00 98.31 273 GLN A O 1
ATOM 2041 N N . LEU A 1 274 ? 7.696 0.795 3.106 1.00 98.50 274 LEU A N 1
ATOM 2042 C CA . LEU A 1 274 ? 6.523 -0.046 3.358 1.00 98.50 274 LEU A CA 1
ATOM 2043 C C . LEU A 1 274 ? 6.897 -1.491 3.730 1.00 98.50 274 LEU A C 1
ATOM 2045 O O . LEU A 1 274 ? 7.674 -2.151 3.034 1.00 98.50 274 LEU A O 1
ATOM 2049 N N . PHE A 1 275 ? 6.264 -2.003 4.785 1.00 98.69 275 PHE A N 1
ATOM 2050 C CA . PHE A 1 275 ? 6.419 -3.364 5.292 1.00 98.69 275 PHE A CA 1
ATOM 2051 C C . PHE A 1 275 ? 5.054 -3.984 5.632 1.00 98.69 275 PHE A C 1
ATOM 2053 O O . PHE A 1 275 ? 4.081 -3.277 5.892 1.00 98.69 275 PHE A O 1
ATOM 2060 N N . ALA A 1 276 ? 4.988 -5.312 5.687 1.00 98.25 276 ALA A N 1
ATOM 2061 C CA . ALA A 1 276 ? 3.892 -6.063 6.293 1.00 98.25 276 ALA A CA 1
ATOM 2062 C C . ALA A 1 276 ? 4.260 -6.512 7.713 1.00 98.25 276 ALA A C 1
ATOM 2064 O O . ALA A 1 276 ? 5.413 -6.846 7.996 1.00 98.25 276 ALA A O 1
ATOM 2065 N N . ARG A 1 277 ? 3.264 -6.587 8.601 1.00 97.44 277 ARG A N 1
ATOM 2066 C CA . ARG A 1 277 ? 3.407 -7.098 9.972 1.00 97.44 277 ARG A CA 1
ATOM 2067 C C . ARG A 1 277 ? 3.487 -8.627 10.008 1.00 97.44 277 ARG A C 1
ATOM 2069 O O . ARG A 1 277 ? 2.629 -9.292 10.572 1.00 97.44 277 ARG A O 1
ATOM 2076 N N . LEU A 1 278 ? 4.531 -9.190 9.403 1.00 97.06 278 LEU A N 1
ATOM 2077 C CA . LEU A 1 278 ? 4.735 -10.637 9.364 1.00 97.06 278 LEU A CA 1
ATOM 2078 C C . LEU A 1 278 ? 4.995 -11.212 10.765 1.00 97.06 278 LEU A C 1
ATOM 2080 O O . LEU A 1 278 ? 5.677 -10.607 11.596 1.00 97.06 278 LEU A O 1
ATOM 2084 N N . ALA A 1 279 ? 4.506 -12.429 11.008 1.00 95.12 279 ALA A N 1
ATOM 2085 C CA . ALA A 1 279 ? 4.761 -13.145 12.252 1.00 95.12 279 ALA A CA 1
ATOM 2086 C C . ALA A 1 279 ? 6.272 -13.295 12.520 1.00 95.12 279 ALA A C 1
ATOM 2088 O O . ALA A 1 279 ? 7.026 -13.766 11.669 1.00 95.12 279 ALA A O 1
ATOM 2089 N N . GLY A 1 280 ? 6.706 -12.917 13.726 1.00 94.19 280 GLY A N 1
ATOM 2090 C CA . GLY A 1 280 ? 8.112 -12.980 14.141 1.00 94.19 280 GLY A CA 1
ATOM 2091 C C . GLY A 1 280 ? 8.962 -11.767 13.748 1.00 94.19 280 GLY A C 1
ATOM 2092 O O . GLY A 1 280 ? 10.128 -11.714 14.135 1.00 94.19 280 GLY A O 1
ATOM 2093 N N . VAL A 1 281 ? 8.398 -10.784 13.039 1.00 97.12 281 VAL A N 1
ATOM 2094 C CA . VAL A 1 281 ? 9.065 -9.512 12.740 1.00 97.12 281 VAL A CA 1
ATOM 2095 C C . VAL A 1 281 ? 8.697 -8.470 13.794 1.00 97.12 281 VAL A C 1
ATOM 2097 O O . VAL A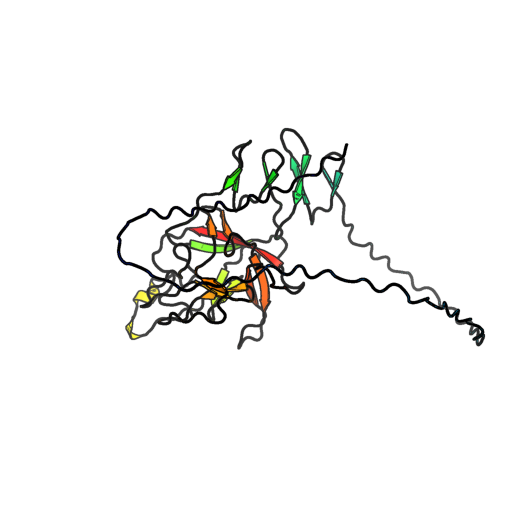 1 281 ? 7.523 -8.241 14.086 1.00 97.12 281 VAL A O 1
ATOM 2100 N N . SER A 1 282 ? 9.714 -7.816 14.350 1.00 96.38 282 SER A N 1
ATOM 2101 C CA . SER A 1 282 ? 9.556 -6.720 15.307 1.00 96.38 282 SER A CA 1
ATOM 2102 C C . SER A 1 282 ? 9.864 -5.388 14.635 1.00 96.38 282 SER A C 1
ATOM 2104 O O . SER A 1 282 ? 10.881 -5.253 13.961 1.00 96.38 282 SER A O 1
ATOM 2106 N N . PHE A 1 283 ? 9.019 -4.391 14.881 1.00 96.56 283 PHE A N 1
ATOM 2107 C CA . PHE A 1 283 ? 9.187 -3.032 14.373 1.00 96.56 283 PHE A CA 1
ATOM 2108 C C . PHE A 1 283 ? 9.538 -2.075 15.513 1.00 96.56 283 PHE A C 1
ATOM 2110 O O . PHE A 1 283 ? 9.073 -2.251 16.643 1.00 96.56 283 PHE A O 1
ATOM 2117 N N . SER A 1 284 ? 10.364 -1.064 15.231 1.00 95.94 284 SER A N 1
ATOM 2118 C CA . SER A 1 284 ? 10.646 0.004 16.192 1.00 95.94 284 SER A CA 1
ATOM 2119 C C . SER A 1 284 ? 9.388 0.830 16.468 1.00 95.94 284 SER A C 1
ATOM 2121 O O . SER A 1 284 ? 8.458 0.872 15.664 1.00 95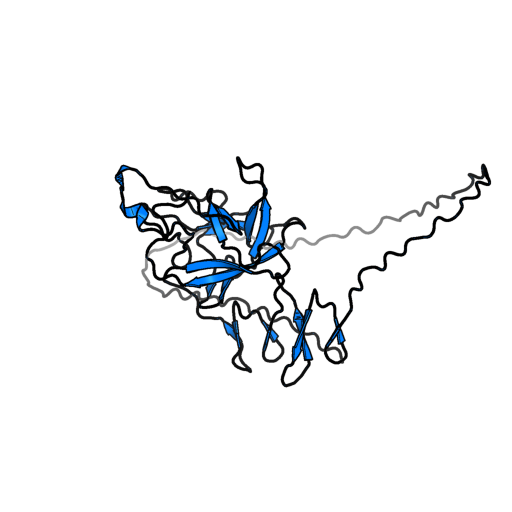.94 284 SER A O 1
ATOM 2123 N N . SER A 1 285 ? 9.374 1.555 17.587 1.00 95.31 285 SER A N 1
ATOM 2124 C CA . SER A 1 285 ? 8.276 2.472 17.927 1.00 95.31 285 SER A CA 1
ATOM 2125 C C . SER A 1 285 ? 8.123 3.646 16.954 1.00 95.31 285 SER A C 1
ATOM 2127 O O . SER A 1 285 ? 7.087 4.300 16.958 1.00 95.31 285 SER A O 1
ATOM 2129 N N . SER A 1 286 ? 9.140 3.921 16.132 1.00 96.00 286 SER A N 1
ATOM 2130 C CA . SER A 1 286 ? 9.080 4.918 15.059 1.00 96.00 286 SER A CA 1
ATOM 2131 C C . SER A 1 286 ? 8.312 4.439 13.825 1.00 96.00 286 SER A C 1
ATOM 2133 O O . SER A 1 286 ? 7.977 5.254 12.972 1.00 96.00 286 SER A O 1
ATOM 2135 N N . CYS A 1 287 ? 8.045 3.136 13.711 1.00 97.75 287 CYS A N 1
ATOM 2136 C CA . CYS A 1 287 ? 7.209 2.589 12.657 1.00 97.75 287 CYS A CA 1
ATOM 2137 C C . CYS A 1 287 ? 5.731 2.775 13.002 1.00 97.75 287 CYS A C 1
ATOM 2139 O O . CYS A 1 287 ? 5.289 2.451 14.106 1.00 97.75 287 CYS A O 1
ATOM 2141 N N . VAL A 1 288 ? 4.949 3.226 12.030 1.00 97.31 288 VAL A N 1
ATOM 2142 C CA . VAL A 1 288 ? 3.528 3.535 12.203 1.00 97.31 288 VAL A CA 1
ATOM 2143 C C . VAL A 1 288 ? 2.684 2.693 11.259 1.00 97.31 288 VAL A C 1
ATOM 2145 O O . VAL A 1 288 ? 3.085 2.381 10.139 1.00 97.31 288 VAL A O 1
ATOM 2148 N N . GLY A 1 289 ? 1.522 2.255 11.737 1.00 97.75 289 GLY A N 1
ATOM 2149 C CA . GLY A 1 289 ? 0.579 1.506 10.911 1.00 97.75 289 GLY A CA 1
ATOM 2150 C C . GLY A 1 289 ? 0.060 2.352 9.748 1.00 97.75 289 GLY A C 1
ATOM 2151 O O . GLY A 1 289 ? -0.049 3.570 9.877 1.00 97.75 289 GLY A O 1
ATOM 2152 N N . VAL A 1 290 ? -0.246 1.728 8.614 1.00 98.38 290 VAL A N 1
ATOM 2153 C CA . VAL A 1 290 ? -0.719 2.435 7.416 1.00 98.38 290 VAL A CA 1
ATOM 2154 C C . VAL A 1 290 ? -1.709 1.567 6.651 1.00 98.38 290 VAL A C 1
ATOM 2156 O O . VAL A 1 290 ? -1.514 0.359 6.529 1.00 98.38 290 VAL A O 1
ATOM 2159 N N . TYR A 1 291 ? -2.766 2.170 6.113 1.00 98.50 291 TYR A N 1
ATOM 2160 C CA . TYR A 1 291 ? -3.551 1.547 5.053 1.00 98.50 291 TYR A CA 1
ATOM 2161 C C . TYR A 1 291 ? -3.009 1.975 3.691 1.00 98.50 291 TYR A C 1
ATOM 2163 O O . TYR A 1 291 ? -2.754 3.152 3.463 1.00 98.50 291 TYR A O 1
ATOM 2171 N N . ALA A 1 292 ? -2.832 1.029 2.771 1.00 98.12 292 ALA A N 1
ATOM 2172 C CA . ALA A 1 292 ? -2.536 1.336 1.375 1.00 98.12 292 ALA A CA 1
ATOM 2173 C C . ALA A 1 292 ? -3.845 1.287 0.581 1.00 98.12 292 ALA A C 1
ATOM 2175 O O . ALA A 1 292 ? -4.446 0.226 0.468 1.00 98.12 292 ALA A O 1
ATOM 2176 N N . LEU A 1 293 ? -4.316 2.418 0.067 1.00 98.00 293 LEU A N 1
ATOM 2177 C CA . LEU A 1 293 ? -5.576 2.527 -0.668 1.00 98.00 293 LEU A CA 1
ATOM 2178 C C . LEU A 1 293 ? -5.363 2.231 -2.149 1.00 98.00 293 LEU A C 1
ATOM 2180 O O . LEU A 1 293 ? -4.431 2.755 -2.752 1.00 98.00 293 LEU A O 1
ATOM 2184 N N . VAL A 1 294 ? -6.229 1.401 -2.727 1.00 97.75 294 VAL A N 1
ATOM 2185 C CA . VAL A 1 294 ? -6.159 0.983 -4.131 1.00 97.75 294 VAL A CA 1
ATOM 2186 C C . VAL A 1 294 ? -6.857 2.007 -5.021 1.00 97.75 294 VAL A C 1
ATOM 2188 O O . VAL A 1 294 ? -8.037 2.303 -4.831 1.00 97.75 294 VAL A O 1
ATOM 2191 N N . HIS A 1 295 ? -6.144 2.496 -6.037 1.00 96.88 295 HIS A N 1
ATOM 2192 C CA . HIS A 1 295 ? -6.690 3.374 -7.070 1.00 96.88 295 HIS A CA 1
ATOM 2193 C C . HIS A 1 295 ? -6.548 2.728 -8.444 1.00 96.88 295 HIS A C 1
ATOM 2195 O O . HIS A 1 295 ? -5.439 2.574 -8.960 1.00 96.88 295 HIS A O 1
ATOM 2201 N N . ASP A 1 296 ? -7.678 2.362 -9.040 1.00 95.69 296 ASP A N 1
ATOM 2202 C CA . ASP A 1 296 ? -7.708 1.724 -10.350 1.00 95.69 296 ASP A CA 1
ATOM 2203 C C . ASP A 1 296 ? -7.114 2.622 -11.434 1.00 95.69 296 ASP A C 1
ATOM 2205 O O . ASP A 1 296 ? -7.391 3.818 -11.507 1.00 95.69 296 ASP A O 1
ATOM 2209 N N . GLN A 1 297 ? -6.314 2.009 -12.301 1.00 95.62 297 GLN A N 1
ATOM 2210 C CA . GLN A 1 297 ? -5.703 2.665 -13.446 1.00 95.62 297 GLN A CA 1
ATOM 2211 C C . GLN A 1 297 ? -6.203 2.026 -14.736 1.00 95.62 297 GLN A C 1
ATOM 2213 O O . GLN A 1 297 ? -6.400 0.811 -14.803 1.00 95.62 297 GLN A O 1
ATOM 2218 N N . ASN A 1 298 ? -6.357 2.844 -15.776 1.00 94.38 298 ASN A N 1
ATOM 2219 C CA . ASN A 1 298 ? -6.701 2.398 -17.124 1.00 94.38 298 ASN A CA 1
ATOM 2220 C C . ASN A 1 298 ? -5.478 2.488 -18.049 1.00 94.38 298 ASN A C 1
ATOM 2222 O O . ASN A 1 298 ? -5.492 3.198 -19.055 1.00 94.38 298 ASN A O 1
ATOM 2226 N N . ILE A 1 299 ? -4.391 1.820 -17.657 1.00 93.94 299 ILE A N 1
ATOM 2227 C CA . ILE A 1 299 ? -3.133 1.750 -18.410 1.00 93.94 299 ILE A CA 1
ATOM 2228 C C . ILE A 1 299 ? -2.628 0.308 -18.433 1.00 93.94 299 ILE A C 1
ATOM 2230 O O . ILE A 1 299 ? -3.033 -0.518 -17.625 1.00 93.94 299 ILE A O 1
ATOM 2234 N N . THR A 1 300 ? -1.732 -0.024 -19.357 1.00 92.12 300 THR A N 1
ATOM 2235 C CA . THR A 1 300 ? -1.132 -1.370 -19.414 1.00 92.12 300 THR A CA 1
ATOM 2236 C C . THR A 1 300 ? 0.201 -1.451 -18.679 1.00 92.12 300 THR A C 1
ATOM 2238 O O . THR A 1 300 ? 0.575 -2.520 -18.205 1.00 92.12 300 THR A O 1
ATOM 2241 N N . ALA A 1 301 ? 0.922 -0.333 -18.588 1.00 95.25 301 ALA A N 1
ATOM 2242 C CA . ALA A 1 301 ? 2.194 -0.229 -17.890 1.00 95.25 301 ALA A CA 1
ATOM 2243 C C . ALA A 1 301 ? 2.410 1.197 -17.375 1.00 95.25 301 ALA A C 1
ATOM 2245 O O . ALA A 1 301 ? 2.049 2.164 -18.046 1.00 95.25 301 ALA A O 1
ATOM 2246 N N . GLY A 1 302 ? 3.012 1.308 -16.192 1.00 96.56 302 GLY A N 1
ATOM 2247 C CA . GLY A 1 302 ? 3.385 2.580 -15.582 1.00 96.56 302 GLY A CA 1
ATOM 2248 C C . GLY A 1 302 ? 4.809 3.028 -15.920 1.00 96.56 302 GLY A C 1
ATOM 2249 O O . GLY A 1 302 ? 5.103 4.210 -15.781 1.00 96.56 302 GLY A O 1
ATOM 2250 N N . ALA A 1 303 ? 5.678 2.124 -16.389 1.00 97.06 303 ALA A N 1
ATOM 2251 C CA . ALA A 1 303 ? 7.059 2.423 -16.772 1.00 97.06 303 ALA A CA 1
ATOM 2252 C C . ALA A 1 303 ? 7.628 1.384 -17.755 1.00 97.06 303 ALA A C 1
ATOM 2254 O O . ALA A 1 303 ? 7.088 0.284 -17.899 1.00 97.06 303 ALA A O 1
ATOM 2255 N N . TRP A 1 304 ? 8.772 1.705 -18.379 1.00 96.38 304 TRP A N 1
ATOM 2256 C CA . TRP A 1 304 ? 9.553 0.693 -19.097 1.00 96.38 304 TRP A CA 1
ATOM 2257 C C . TRP A 1 304 ? 10.163 -0.331 -18.143 1.00 96.38 304 TRP A C 1
ATOM 2259 O O . TRP A 1 304 ? 10.006 -1.525 -18.364 1.00 96.38 304 TRP A O 1
ATOM 2269 N N . GLN A 1 305 ? 10.838 0.141 -17.093 1.00 96.44 305 GLN A N 1
ATOM 2270 C CA . GLN A 1 305 ? 11.210 -0.640 -15.917 1.00 96.44 305 GLN A CA 1
ATOM 2271 C C . GLN A 1 305 ? 11.236 0.264 -14.686 1.00 96.44 305 GLN A C 1
ATOM 2273 O O . GLN A 1 305 ? 11.527 1.457 -14.799 1.00 96.44 305 GLN A O 1
ATOM 2278 N N . TYR A 1 306 ? 11.008 -0.331 -13.524 1.00 97.88 306 TYR A N 1
ATOM 2279 C CA . TYR A 1 306 ? 11.249 0.281 -12.223 1.00 97.88 306 TYR A CA 1
ATOM 2280 C C . TYR A 1 306 ? 12.654 -0.088 -11.734 1.00 97.88 306 TYR A C 1
ATOM 2282 O O . TYR A 1 306 ? 13.137 -1.192 -12.014 1.00 97.88 306 TYR A O 1
ATOM 2290 N N . THR A 1 307 ? 13.320 0.814 -11.018 1.00 95.25 307 THR A N 1
ATOM 2291 C CA . THR A 1 307 ? 14.689 0.625 -10.504 1.00 95.25 307 THR A CA 1
ATOM 2292 C C . THR A 1 307 ? 14.744 0.831 -9.012 1.00 95.25 307 THR A C 1
ATOM 2294 O O . THR A 1 307 ? 14.220 1.867 -8.566 1.00 95.25 307 THR A O 1
#

Radius of gyration: 29.17 Å; chains: 1; bounding box: 55×87×88 Å

Organism: Aureobasidium pullulans (NCBI:txid5580)

Sequence (307 aa):
MNRQVQYKYLPQGNEQGASRLTSQGERSPPFSSHPTHQRTSIIIPTNTTMKSTTYSLTALAGLLALTHATPLPAVVVAPTDLALRQCGSQWYNPSSYACRAGADSNALCPVVNGEPMEECAGACYTPYRYNCNGTDLSEKPRKASGTFTLTASNPDQDFNGQPIQASGNHFWVGGHAATYCPSNVGSICSSFPNDMTLIGNGYMATVVPGGQSIYWQKDGALAFTQAHSSSQWNLSYYGGGIAYEGGGYFGPNGEDLVTCPVVPPGSNTTAWQLFARLAGVSFSSSCVGVYALVHDQNITAGAWQYT

Secondary structure (DSSP, 8-state):
---------PPPP---------------------------PPPP----------------------------------------EEETTEEE-TTTEEEEE-SS-EEEEEEETTEEPEEETTEEE-TTTEEE-SS-EEEPPB--SSEEEEEEE-TTSTTTTPEEEEETTEEEESS---EE--TTTGGGGGGS--S--EETTTEE-B-STT--BEEEETTSBEEEPPTT----TTEEEES--EEBTTSEEE-GGGPPEEEEEE--TT-SS-EEEEEE--TT----TT-EEEEEEEEEE--S-SBSEE-

pLDDT: mean 79.02, std 25.2, range [25.12, 98.69]